Protein AF-A0AAX1WBI9-F1 (afdb_monomer)

Mean predicted aligned error: 11.87 Å

pLDDT: mean 81.8, std 14.95, range [34.62, 96.44]

Sequence (260 aa):
MKQYTLKIYFGDKSEPAFFGGDRQDDSSNTTPFQVALKKSRDCNSYAACLCTGKELPLSVRLRVEKHHLARFPLTGIKHREDCRFYSSLSPEGPQGCYTQDALKEKPDGTINIKLDYPLQVTGPSTPIDSSLRSGDASRNNKRDTVSILGLLHFIWETTSYNTWVPKMNGMRSSTKLGYHLFKQAEKIEAGKTKLSDVLLTPAYTNSSDSRRNSMTVERAKVNKQRLVVIAELAKFSENYMDGLNRLPVTCSPLISTPRC

Nearest PDB structures (foldseek):
  8ezb-assembly1_I  TM=2.644E-01  e=3.465E+00  Homo sapiens
  6erf-assembly4_G  TM=1.549E-01  e=6.012E+00  Homo sapiens

InterPro domains:
  IPR009553 Protein of unknown function DUF1173 [PF06666] (24-235)

Secondary structure (DSSP, 8-state):
----EEEEEETTTEEEEEEEGGGGG---SSSHHHHHHHHHHHTT--EEE-TTSS-EEEEEEEETTEEEEEEPTT-GGGS-TTSTT--S--TTSGGGGB-TTTEEE-TTSPEEE-BSS-SB--SS-PPPPGGGG----BTTB-BSSB-HHHHHHHHHHHTTTT---GGGTTT--HHHHHHHHHHHHTTEEETTEEGGGTEE----TTSHHHHHHHHHHHHHHHTTB--EE--PPPPP-GGGTT--TTS---PPPP--PPP-

Foldseek 3Di:
DLAWKKWADAPDPDHTDIDGLCVQVDPDCPDPVNVRLVRSVVRVHWMFICQVPDTQIWHWDDDPNTIHTAHDPQCQCVHDPSHPSHFLRHCPDLCVLADCQQWPQDPVRAIEHAAPDDQADDDDDDPDDPVVQPDRRDNVHRYNHAYLVSVVVVLCRRLVVVDDDPVCVVVDDQVVVQVSSLVNQCRYDYPPDRLNLAEQGFDDPPDPSLVSNLNSVVSCVVRRGHHDYDDDDDDDDPVCPVHDPRRDHDNPPDPPDDDD

Structure (mmCIF, N/CA/C/O backbone):
data_AF-A0AAX1WBI9-F1
#
_entry.id   AF-A0AAX1WBI9-F1
#
loop_
_atom_site.group_PDB
_atom_site.id
_atom_site.type_symbol
_atom_site.label_atom_id
_atom_site.label_alt_id
_atom_site.label_comp_id
_atom_site.label_asym_id
_atom_site.label_entity_id
_atom_site.label_seq_id
_atom_site.pdbx_PDB_ins_code
_atom_site.Cartn_x
_atom_site.Cartn_y
_atom_site.Cartn_z
_atom_site.occupancy
_atom_site.B_iso_or_equiv
_atom_site.auth_seq_id
_atom_site.auth_comp_id
_atom_site.auth_asym_id
_atom_site.auth_atom_id
_atom_site.pdbx_PDB_model_num
ATOM 1 N N . MET A 1 1 ? 20.986 -8.033 0.469 1.00 49.06 1 MET A N 1
ATOM 2 C CA . MET A 1 1 ? 21.136 -7.094 -0.666 1.00 49.06 1 MET A CA 1
ATOM 3 C C . MET A 1 1 ? 20.181 -7.517 -1.765 1.00 49.06 1 MET A C 1
ATOM 5 O O . MET A 1 1 ? 20.138 -8.700 -2.070 1.00 49.06 1 MET A O 1
ATOM 9 N N . LYS A 1 2 ? 19.380 -6.597 -2.309 1.00 57.56 2 LYS A N 1
ATOM 10 C CA . LYS A 1 2 ? 18.441 -6.909 -3.396 1.00 57.56 2 LYS A CA 1
ATOM 11 C C . LYS A 1 2 ? 19.240 -7.031 -4.699 1.00 57.56 2 LYS A C 1
ATOM 13 O O . LYS A 1 2 ? 19.637 -6.019 -5.262 1.00 57.56 2 LYS A O 1
ATOM 18 N N . GLN A 1 3 ? 19.536 -8.254 -5.132 1.00 72.69 3 GLN A N 1
ATOM 19 C CA . GLN A 1 3 ? 20.388 -8.521 -6.295 1.00 72.69 3 GLN A CA 1
ATOM 20 C C . GLN A 1 3 ? 19.540 -8.629 -7.567 1.00 72.69 3 GLN A C 1
ATOM 22 O O . GLN A 1 3 ? 19.125 -9.717 -7.962 1.00 72.69 3 GLN A O 1
ATOM 27 N N . TYR A 1 4 ? 19.247 -7.496 -8.201 1.00 88.88 4 TYR A N 1
ATOM 28 C CA . TYR A 1 4 ? 18.704 -7.475 -9.559 1.00 88.88 4 TYR A CA 1
ATOM 29 C C . TYR A 1 4 ? 19.258 -6.283 -10.339 1.00 88.88 4 TYR A C 1
ATOM 31 O O . TYR A 1 4 ? 19.595 -5.253 -9.753 1.00 88.88 4 TYR A O 1
ATOM 39 N N . THR A 1 5 ? 19.323 -6.429 -11.661 1.00 94.56 5 THR A N 1
ATOM 40 C CA . THR A 1 5 ? 19.813 -5.396 -12.579 1.00 94.56 5 THR A CA 1
ATOM 41 C C . THR A 1 5 ? 18.651 -4.584 -13.144 1.00 94.56 5 THR A C 1
ATOM 43 O O . THR A 1 5 ? 17.565 -5.107 -13.416 1.00 94.56 5 THR A O 1
ATOM 46 N N . LEU A 1 6 ? 18.887 -3.290 -13.306 1.00 95.50 6 LEU A N 1
ATOM 47 C CA . LEU A 1 6 ? 18.038 -2.326 -13.984 1.00 95.50 6 LEU A CA 1
ATOM 48 C C . LEU A 1 6 ? 18.682 -1.959 -15.315 1.00 95.50 6 LEU A C 1
ATOM 50 O O . LEU A 1 6 ? 19.878 -1.686 -15.359 1.00 95.50 6 LEU A O 1
ATOM 54 N N . LYS A 1 7 ? 17.880 -1.910 -16.370 1.00 96.38 7 LYS A N 1
ATOM 55 C CA . LYS A 1 7 ? 18.266 -1.450 -17.703 1.00 96.38 7 LYS A CA 1
ATOM 56 C C . LYS A 1 7 ? 17.477 -0.184 -18.020 1.00 96.38 7 LYS A C 1
ATOM 58 O O . LYS A 1 7 ? 16.260 -0.199 -17.896 1.00 96.38 7 LYS A O 1
ATOM 63 N N . ILE A 1 8 ? 18.129 0.915 -18.373 1.00 96.44 8 ILE A N 1
ATOM 64 C CA . ILE A 1 8 ? 17.486 2.214 -18.620 1.00 96.44 8 ILE A CA 1
ATOM 65 C C . ILE A 1 8 ? 17.686 2.586 -20.086 1.00 96.44 8 ILE A C 1
ATOM 67 O O . ILE A 1 8 ? 18.825 2.660 -20.535 1.00 96.44 8 ILE A O 1
ATOM 71 N N . TYR A 1 9 ? 16.596 2.830 -20.813 1.00 95.44 9 TYR A N 1
ATOM 72 C CA . TYR A 1 9 ? 16.625 3.199 -22.228 1.00 95.44 9 TYR A CA 1
ATOM 73 C C . TYR A 1 9 ? 16.631 4.719 -22.426 1.00 95.44 9 TYR A C 1
ATOM 75 O O . TYR A 1 9 ? 16.065 5.460 -21.612 1.00 95.44 9 TYR A O 1
ATOM 83 N N . PHE A 1 10 ? 17.230 5.176 -23.533 1.00 91.44 10 PHE A N 1
ATOM 84 C CA . PHE A 1 10 ? 17.274 6.592 -23.915 1.00 91.44 10 PHE A CA 1
ATOM 85 C C . PHE A 1 10 ? 17.020 6.778 -25.421 1.00 91.44 10 PHE A C 1
ATOM 87 O O . PHE A 1 10 ? 17.959 6.798 -26.214 1.00 91.44 10 PHE A O 1
ATOM 94 N N . GLY A 1 11 ? 15.763 6.946 -25.827 1.00 83.88 11 GLY A N 1
ATOM 95 C CA . GLY A 1 11 ? 15.380 7.139 -27.231 1.00 83.88 11 GLY A CA 1
ATOM 96 C C . GLY A 1 11 ? 15.867 6.030 -28.179 1.00 83.88 11 GLY A C 1
ATOM 97 O O . GLY A 1 11 ? 16.506 5.062 -27.773 1.00 83.88 11 GLY A O 1
ATOM 98 N N . ASP A 1 12 ? 15.588 6.180 -29.472 1.00 72.88 12 ASP A N 1
ATOM 99 C CA . ASP A 1 12 ? 15.738 5.080 -30.442 1.00 72.88 12 ASP A CA 1
ATOM 100 C C . ASP A 1 12 ? 17.189 4.760 -30.855 1.00 72.88 12 ASP A C 1
ATOM 102 O O . ASP A 1 12 ? 17.430 3.764 -31.532 1.00 72.88 12 ASP A O 1
ATOM 106 N N . LYS A 1 13 ? 18.173 5.593 -30.481 1.00 71.75 13 LYS A N 1
ATOM 107 C CA . LYS A 1 13 ? 19.569 5.484 -30.964 1.00 71.75 13 LYS A CA 1
ATOM 108 C C . LYS A 1 13 ? 20.640 5.413 -29.873 1.00 71.75 13 LYS A C 1
ATOM 110 O O . LYS A 1 13 ? 21.817 5.330 -30.210 1.00 71.75 13 LYS A O 1
ATOM 115 N N . SER A 1 14 ? 20.277 5.470 -28.591 1.00 84.94 14 SER A N 1
ATOM 116 C CA . SER A 1 14 ? 21.274 5.393 -27.514 1.00 84.94 14 SER A CA 1
ATOM 117 C C . SER A 1 14 ? 21.340 3.994 -26.926 1.00 84.94 14 SER A C 1
ATOM 119 O O . SER A 1 14 ? 20.309 3.368 -26.676 1.00 84.94 14 SER A O 1
ATOM 121 N N . GLU A 1 15 ? 22.549 3.546 -26.600 1.00 89.75 15 GLU A N 1
ATOM 122 C CA . GLU A 1 15 ? 22.718 2.328 -25.817 1.00 89.75 15 GLU A CA 1
ATOM 123 C C . GLU A 1 15 ? 22.094 2.477 -24.419 1.00 89.75 15 GLU A C 1
ATOM 125 O O . GLU A 1 15 ? 22.210 3.537 -23.788 1.00 89.75 15 GLU A O 1
ATOM 130 N N . PRO A 1 16 ? 21.418 1.432 -23.915 1.00 93.56 16 PRO A N 1
ATOM 131 C CA . PRO A 1 16 ? 20.823 1.459 -22.594 1.00 93.56 16 PRO A CA 1
ATOM 132 C C . PRO A 1 16 ? 21.896 1.382 -21.504 1.00 93.56 16 PRO A C 1
ATOM 134 O O . PRO A 1 16 ? 22.885 0.663 -21.626 1.00 93.56 16 PRO A O 1
ATOM 137 N N . ALA A 1 17 ? 21.668 2.074 -20.391 1.00 95.31 17 ALA A N 1
ATOM 138 C CA . ALA A 1 17 ? 22.549 2.009 -19.229 1.00 95.31 17 ALA A CA 1
ATOM 139 C C . ALA A 1 17 ? 22.097 0.926 -18.243 1.00 95.31 17 ALA A C 1
ATOM 141 O O . ALA A 1 17 ? 20.899 0.688 -18.072 1.00 95.31 17 ALA A O 1
ATOM 142 N N . PHE A 1 18 ? 23.053 0.316 -17.541 1.00 95.50 18 PHE A N 1
ATOM 143 C CA . PHE A 1 18 ? 22.795 -0.742 -16.567 1.00 95.50 18 PHE A CA 1
ATOM 144 C C . PHE A 1 18 ? 23.162 -0.301 -15.152 1.00 95.50 18 PHE A C 1
ATOM 146 O O . PHE A 1 18 ? 24.218 0.284 -14.923 1.00 95.50 18 PHE A O 1
ATOM 153 N N . PHE A 1 19 ? 22.295 -0.611 -14.191 1.00 94.88 19 PHE A N 1
ATOM 154 C CA . PHE A 1 19 ? 22.479 -0.261 -12.784 1.00 94.88 19 PHE A CA 1
ATOM 155 C C . PHE A 1 19 ? 22.055 -1.406 -11.864 1.00 94.88 19 PHE A C 1
ATOM 157 O O . PHE A 1 19 ? 21.181 -2.202 -12.204 1.00 94.88 19 PHE A O 1
ATOM 164 N N . GLY A 1 20 ? 22.637 -1.466 -10.667 1.00 92.00 20 GLY A N 1
ATOM 165 C CA . GLY A 1 20 ? 22.147 -2.331 -9.595 1.00 92.00 20 GLY A CA 1
ATOM 166 C C . GLY A 1 20 ? 20.846 -1.799 -8.983 1.00 92.00 20 GLY A C 1
ATOM 167 O O . GLY A 1 20 ? 20.604 -0.591 -8.935 1.00 92.00 20 GLY A O 1
ATOM 168 N N . GLY A 1 21 ? 19.981 -2.701 -8.515 1.00 87.12 21 GLY A N 1
ATOM 169 C CA . GLY A 1 21 ? 18.703 -2.351 -7.886 1.00 87.12 21 GLY A CA 1
ATOM 170 C C . GLY A 1 21 ? 18.824 -1.572 -6.568 1.00 87.12 21 GLY A C 1
ATOM 171 O O . GLY A 1 21 ? 17.854 -0.935 -6.151 1.00 87.12 21 GLY A O 1
ATOM 172 N N . ASP A 1 22 ? 19.997 -1.607 -5.937 1.00 87.00 22 ASP A N 1
ATOM 173 C CA . ASP A 1 22 ? 20.390 -0.862 -4.735 1.00 87.00 22 ASP A CA 1
ATOM 174 C C . ASP A 1 22 ? 20.448 0.656 -4.962 1.00 87.00 22 ASP A C 1
ATOM 176 O O . ASP A 1 22 ? 20.102 1.418 -4.063 1.00 87.00 22 ASP A O 1
ATOM 180 N N . ARG A 1 23 ? 20.745 1.107 -6.188 1.00 88.88 23 ARG A N 1
ATOM 181 C CA . ARG A 1 23 ? 20.836 2.540 -6.544 1.00 88.88 23 ARG A CA 1
ATOM 182 C C . ARG A 1 23 ? 19.536 3.322 -6.366 1.00 88.88 23 ARG A C 1
ATOM 184 O O . ARG A 1 23 ? 19.539 4.548 -6.325 1.00 88.88 23 ARG A O 1
ATOM 191 N N . GLN A 1 24 ? 18.407 2.629 -6.230 1.00 85.00 24 GLN A N 1
ATOM 192 C CA . GLN A 1 24 ? 17.124 3.256 -5.903 1.00 85.00 24 GLN A CA 1
ATOM 193 C C . GLN A 1 24 ? 17.041 3.776 -4.459 1.00 85.00 24 GLN A C 1
ATOM 195 O O . GLN A 1 24 ? 16.129 4.548 -4.162 1.00 85.00 24 GLN A O 1
ATOM 200 N N . ASP A 1 25 ? 17.948 3.352 -3.575 1.00 82.88 25 ASP A N 1
ATOM 201 C CA . ASP A 1 25 ? 18.014 3.803 -2.181 1.00 82.88 25 ASP A CA 1
ATOM 202 C C . ASP A 1 25 ? 18.994 4.980 -1.979 1.00 82.88 25 ASP A C 1
ATOM 204 O O . ASP A 1 25 ? 18.990 5.590 -0.910 1.00 82.88 25 ASP A O 1
ATOM 208 N N . ASP A 1 26 ? 19.769 5.361 -3.006 1.00 83.06 26 ASP A N 1
ATOM 209 C CA . ASP A 1 26 ? 20.689 6.508 -2.974 1.00 83.06 26 ASP A CA 1
ATOM 210 C C . ASP A 1 26 ? 19.925 7.784 -2.625 1.00 83.06 26 ASP A C 1
ATOM 212 O O . ASP A 1 26 ? 18.973 8.116 -3.319 1.00 83.06 26 ASP A O 1
ATOM 216 N N . SER A 1 27 ? 20.316 8.535 -1.593 1.00 78.06 27 SER A N 1
ATOM 217 C CA . SER A 1 27 ? 19.600 9.751 -1.173 1.00 78.06 27 SER A CA 1
ATOM 218 C C . SER A 1 27 ? 19.815 10.944 -2.113 1.00 78.06 27 SER A C 1
ATOM 220 O O . SER A 1 27 ? 18.899 11.750 -2.264 1.00 78.06 27 SER A O 1
ATOM 222 N N . SER A 1 28 ? 20.974 11.023 -2.774 1.00 83.44 28 SER A N 1
ATOM 223 C CA . SER A 1 28 ? 21.372 12.143 -3.637 1.00 83.44 28 SER A CA 1
ATOM 224 C C . SER A 1 28 ? 20.666 12.150 -5.000 1.00 83.44 28 SER A C 1
ATOM 226 O O . SER A 1 28 ? 20.470 11.107 -5.624 1.00 83.44 28 SER A O 1
ATOM 228 N N . ASN A 1 29 ? 20.356 13.352 -5.495 1.00 79.88 29 ASN A N 1
ATOM 229 C CA . ASN A 1 29 ? 19.746 13.581 -6.809 1.00 79.88 29 ASN A CA 1
ATOM 230 C C . ASN A 1 29 ? 20.775 13.763 -7.940 1.00 79.88 29 ASN A C 1
ATOM 232 O O . ASN A 1 29 ? 20.395 13.855 -9.103 1.00 79.88 29 ASN A O 1
ATOM 236 N N . THR A 1 30 ? 22.072 13.804 -7.621 1.00 85.44 30 THR A N 1
ATOM 237 C CA . THR A 1 30 ? 23.159 14.040 -8.591 1.00 85.44 30 THR A CA 1
ATOM 238 C C . THR A 1 30 ? 23.894 12.765 -9.004 1.00 85.44 30 THR A C 1
ATOM 240 O O . THR A 1 30 ? 24.903 12.828 -9.703 1.00 85.44 30 THR A O 1
ATOM 243 N N . THR A 1 31 ? 23.417 11.591 -8.582 1.00 92.00 31 THR A N 1
ATOM 244 C CA . THR A 1 31 ? 24.077 10.322 -8.908 1.00 92.00 31 THR A CA 1
ATOM 245 C C . THR A 1 31 ? 23.955 9.990 -10.400 1.00 92.00 31 THR A C 1
ATOM 247 O O . THR A 1 31 ? 22.971 10.378 -11.039 1.00 92.00 31 THR A O 1
ATOM 250 N N . PRO A 1 32 ? 24.887 9.198 -10.970 1.00 93.25 32 PRO A N 1
ATOM 251 C CA . PRO A 1 32 ? 24.778 8.730 -12.355 1.00 93.25 32 PRO A CA 1
ATOM 252 C C . PRO A 1 32 ? 23.442 8.033 -12.651 1.00 93.25 32 PRO A C 1
ATOM 254 O O . PRO A 1 32 ? 22.894 8.166 -13.743 1.00 93.25 32 PRO A O 1
ATOM 257 N N . PHE A 1 33 ? 22.879 7.342 -11.653 1.00 94.06 33 PHE A N 1
ATOM 258 C CA . PHE A 1 33 ? 21.560 6.721 -11.743 1.00 94.06 33 PHE A CA 1
ATOM 259 C C . PHE A 1 33 ? 20.438 7.756 -11.903 1.00 94.06 33 PHE A C 1
ATOM 261 O O . PHE A 1 33 ? 19.589 7.611 -12.780 1.00 94.06 33 PHE A O 1
ATOM 268 N N . GLN A 1 34 ? 20.442 8.830 -11.109 1.00 94.50 34 GLN A N 1
ATOM 269 C CA . GLN A 1 34 ? 19.446 9.902 -11.220 1.00 94.50 34 GLN A CA 1
ATOM 270 C C . GLN A 1 34 ? 19.569 10.681 -12.531 1.00 94.50 34 GLN A C 1
ATOM 272 O O . GLN A 1 34 ?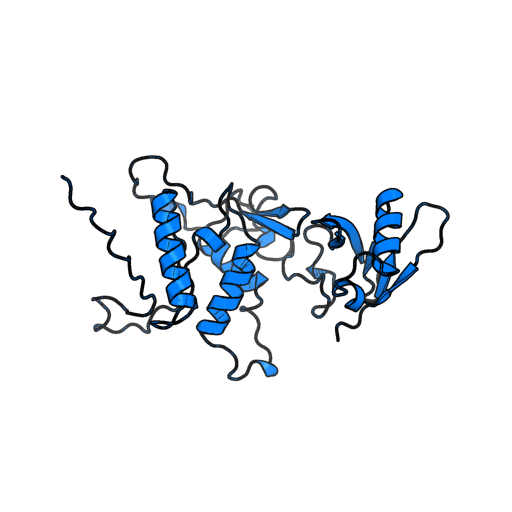 18.551 10.987 -13.151 1.00 94.50 34 GLN A O 1
ATOM 277 N N . VAL A 1 35 ? 20.796 10.930 -13.001 1.00 93.81 35 VAL A N 1
ATOM 278 C CA . VAL A 1 35 ? 21.046 11.545 -14.315 1.00 93.81 35 VAL A CA 1
ATOM 279 C C . VAL A 1 35 ? 20.493 10.666 -15.440 1.00 93.81 35 VAL A C 1
ATOM 281 O O . VAL A 1 35 ? 19.814 11.170 -16.335 1.00 93.81 35 VAL A O 1
ATOM 284 N N . ALA A 1 36 ? 20.712 9.349 -15.373 1.00 94.94 36 ALA A N 1
ATOM 285 C CA . ALA A 1 36 ? 20.154 8.408 -16.338 1.00 94.94 36 ALA A CA 1
ATOM 286 C C . ALA A 1 36 ? 18.617 8.399 -16.308 1.00 94.94 36 ALA A C 1
ATOM 288 O O . ALA A 1 36 ? 17.977 8.500 -17.353 1.00 94.94 36 ALA A O 1
ATOM 289 N N . LEU A 1 37 ? 17.995 8.342 -15.128 1.00 95.19 37 LEU A N 1
ATOM 290 C CA . LEU A 1 37 ? 16.535 8.399 -15.031 1.00 95.19 37 LEU A CA 1
ATOM 291 C C . LEU A 1 37 ? 15.970 9.710 -15.589 1.00 95.19 37 LEU A C 1
ATOM 293 O O . LEU A 1 37 ? 15.001 9.675 -16.346 1.00 95.19 37 LEU A O 1
ATOM 297 N N . LYS A 1 38 ? 16.594 10.849 -15.275 1.00 94.38 38 LYS A N 1
ATOM 298 C CA . LYS A 1 38 ? 16.206 12.144 -15.838 1.00 94.38 38 LYS A CA 1
ATOM 299 C C . LYS A 1 38 ? 16.267 12.119 -17.367 1.00 94.38 38 LYS A C 1
ATOM 301 O O . LYS A 1 38 ? 15.260 12.380 -18.011 1.00 94.38 38 LYS A O 1
ATOM 306 N N . LYS A 1 39 ? 17.397 11.693 -17.944 1.00 94.25 39 LYS A N 1
ATOM 307 C CA . LYS A 1 39 ? 17.562 11.578 -19.403 1.00 94.25 39 LYS A CA 1
ATOM 308 C C . LYS A 1 39 ? 16.511 10.659 -20.032 1.00 94.25 39 LYS A C 1
ATOM 310 O O . LYS A 1 39 ? 15.931 10.996 -21.056 1.00 94.25 39 LYS A O 1
ATOM 315 N N . SER A 1 40 ? 16.251 9.504 -19.418 1.00 95.06 40 SER A N 1
ATOM 316 C CA . SER A 1 40 ? 15.239 8.558 -19.898 1.00 95.06 40 SER A CA 1
ATOM 317 C C . SER A 1 40 ? 13.849 9.195 -19.918 1.00 95.06 40 SER A C 1
ATOM 319 O O . SER A 1 40 ? 13.133 9.079 -20.910 1.00 95.06 40 SER A O 1
ATOM 321 N N . ARG A 1 41 ? 13.493 9.937 -18.862 1.00 92.94 41 ARG A N 1
ATOM 322 C CA . ARG A 1 41 ? 12.231 10.678 -18.780 1.00 92.94 41 ARG A CA 1
ATOM 323 C C . ARG A 1 41 ? 12.140 11.788 -19.830 1.00 92.94 41 ARG A C 1
ATOM 325 O O . ARG A 1 41 ? 11.104 11.892 -20.477 1.00 92.94 41 ARG A O 1
ATOM 332 N N . ASP A 1 42 ? 13.201 12.574 -20.010 1.00 92.75 42 ASP A N 1
ATOM 333 C CA . ASP A 1 42 ? 13.253 13.677 -20.982 1.00 92.75 42 ASP A CA 1
ATOM 334 C C . ASP A 1 42 ? 13.099 13.162 -22.427 1.00 92.75 42 ASP A C 1
ATOM 336 O O . ASP A 1 42 ? 12.467 13.806 -23.260 1.00 92.75 42 ASP A O 1
ATOM 340 N N . CYS A 1 43 ? 13.598 11.954 -22.712 1.00 92.19 43 CYS A N 1
ATOM 341 C CA . CYS A 1 43 ? 13.416 11.258 -23.989 1.00 92.19 43 CYS A CA 1
ATOM 342 C C . CYS A 1 43 ? 12.120 10.424 -24.070 1.00 92.19 43 CYS A C 1
ATOM 344 O O . CYS A 1 43 ? 12.010 9.571 -24.951 1.00 92.19 43 CYS A O 1
ATOM 346 N N . ASN A 1 44 ? 11.178 10.595 -23.134 1.00 90.19 44 ASN A N 1
ATOM 347 C CA . ASN A 1 44 ? 9.932 9.823 -23.025 1.00 90.19 44 ASN A CA 1
ATOM 348 C C . ASN A 1 44 ? 10.130 8.293 -23.135 1.00 90.19 44 ASN A C 1
ATOM 350 O O . ASN A 1 44 ? 9.331 7.574 -23.734 1.00 90.19 44 ASN A O 1
ATOM 354 N N . SER A 1 45 ? 11.243 7.804 -22.590 1.00 93.19 45 SER A N 1
ATOM 355 C CA . SER A 1 45 ? 11.658 6.402 -22.616 1.00 93.19 45 SER A CA 1
ATOM 356 C C . SER A 1 45 ? 11.279 5.682 -21.317 1.00 93.19 45 SER A C 1
ATOM 358 O O . SER A 1 45 ? 10.576 6.213 -20.453 1.00 93.19 45 SER A O 1
ATOM 360 N N . TYR A 1 46 ? 11.714 4.431 -21.181 1.00 93.44 46 TYR A N 1
ATOM 361 C CA . TYR A 1 46 ? 11.377 3.565 -20.055 1.00 93.44 46 TYR A CA 1
ATOM 362 C C . TYR A 1 46 ? 12.616 2.851 -19.504 1.00 93.44 46 TYR A C 1
ATOM 364 O O . TYR A 1 46 ? 13.709 2.903 -20.070 1.00 93.44 46 TYR A O 1
ATOM 372 N N . ALA A 1 47 ? 12.444 2.168 -18.379 1.00 95.56 47 ALA A N 1
ATOM 373 C CA . ALA A 1 47 ? 13.445 1.258 -17.838 1.00 95.56 47 ALA A CA 1
ATOM 374 C C . ALA A 1 47 ? 12.885 -0.166 -17.782 1.00 95.56 47 ALA A C 1
ATOM 376 O O . ALA A 1 47 ? 11.681 -0.365 -17.868 1.00 95.56 47 ALA A O 1
ATOM 377 N N . ALA A 1 48 ? 13.733 -1.165 -17.599 1.00 96.19 48 ALA A N 1
ATOM 378 C CA . ALA A 1 48 ? 13.342 -2.548 -17.398 1.00 96.19 48 ALA A CA 1
ATOM 379 C C . ALA A 1 48 ? 14.060 -3.142 -16.183 1.00 96.19 48 ALA A C 1
ATOM 381 O O . ALA A 1 48 ? 15.235 -2.875 -15.928 1.00 96.19 48 ALA A O 1
ATOM 382 N N . CYS A 1 49 ? 13.347 -3.966 -15.423 1.00 96.25 49 CYS A N 1
ATOM 383 C CA . CYS A 1 49 ? 13.920 -4.818 -14.393 1.00 96.25 49 CYS A CA 1
ATOM 384 C C . CYS A 1 49 ? 14.272 -6.179 -14.989 1.00 96.25 49 CYS A C 1
ATOM 386 O O . CYS A 1 49 ? 13.447 -6.765 -15.682 1.00 96.25 49 CYS A O 1
ATOM 388 N N . LEU A 1 50 ? 15.444 -6.709 -14.643 1.00 95.25 50 LEU A N 1
ATOM 389 C CA . LEU A 1 50 ? 15.935 -8.011 -15.108 1.00 95.25 50 LEU A CA 1
ATOM 390 C C . LEU A 1 50 ? 15.934 -9.081 -14.002 1.00 95.25 50 LEU A C 1
ATOM 392 O O . LEU A 1 50 ? 16.686 -10.048 -14.066 1.00 95.25 50 LEU A O 1
ATOM 396 N N . CYS A 1 51 ? 15.114 -8.927 -12.956 1.00 93.62 51 CYS A N 1
ATOM 397 C CA . CYS A 1 51 ? 15.127 -9.825 -11.786 1.00 93.62 51 CYS A CA 1
ATOM 398 C C . CYS A 1 51 ? 14.808 -11.302 -12.090 1.00 93.62 51 CYS A C 1
ATOM 400 O O . CYS A 1 51 ? 15.191 -12.175 -11.315 1.00 93.62 51 CYS A O 1
ATOM 402 N N . THR A 1 52 ? 14.131 -11.582 -13.205 1.00 92.00 52 THR A N 1
ATOM 403 C CA . THR A 1 52 ? 13.790 -12.934 -13.679 1.00 92.00 52 THR A CA 1
ATOM 404 C C . THR A 1 52 ? 14.601 -13.354 -14.910 1.00 92.00 52 THR A C 1
ATOM 406 O O . THR A 1 52 ? 14.306 -14.378 -15.517 1.00 92.00 52 THR A O 1
ATOM 409 N N . GLY A 1 53 ? 15.581 -12.545 -15.331 1.00 89.25 53 GLY A N 1
ATOM 410 C CA . GLY A 1 53 ? 16.305 -12.714 -16.597 1.00 89.25 53 GLY A CA 1
ATOM 411 C C . GLY A 1 53 ? 15.548 -12.213 -17.837 1.00 89.25 53 GLY A C 1
ATOM 412 O O . GLY A 1 53 ? 16.144 -12.105 -18.902 1.00 89.25 53 GLY A O 1
ATOM 413 N N . LYS A 1 54 ? 14.262 -11.860 -17.708 1.00 92.44 54 LYS A N 1
ATOM 414 C CA . LYS A 1 54 ? 13.457 -11.217 -18.761 1.00 92.44 54 LYS A CA 1
ATOM 415 C C . LYS A 1 54 ? 13.295 -9.726 -18.479 1.00 92.44 54 LYS A C 1
ATOM 417 O O . LYS A 1 54 ? 13.285 -9.317 -17.320 1.00 92.44 54 LYS A O 1
ATOM 422 N N . GLU A 1 55 ? 13.117 -8.928 -19.530 1.00 94.94 55 GLU A N 1
ATOM 423 C CA . GLU A 1 55 ? 12.843 -7.497 -19.391 1.00 94.94 55 GLU A CA 1
ATOM 424 C C . GLU A 1 55 ? 11.412 -7.259 -18.906 1.00 94.94 55 GLU A C 1
ATOM 426 O O . GLU A 1 55 ? 10.441 -7.502 -19.623 1.00 94.94 55 GLU A O 1
ATOM 431 N N . LEU A 1 56 ? 11.278 -6.776 -17.672 1.00 94.25 56 LEU A N 1
ATOM 432 C CA . LEU A 1 56 ? 10.002 -6.347 -17.109 1.00 94.25 56 LEU A CA 1
ATOM 433 C C . LEU A 1 56 ? 9.949 -4.818 -17.114 1.00 94.25 56 LEU A C 1
ATOM 435 O O . LEU A 1 56 ? 10.721 -4.199 -16.376 1.00 94.25 56 LEU A O 1
ATOM 439 N N . PRO A 1 57 ? 9.084 -4.194 -17.929 1.00 94.19 57 PRO A N 1
ATOM 440 C CA . PRO A 1 57 ? 9.114 -2.756 -18.137 1.00 94.19 57 PRO A CA 1
ATOM 441 C C . PRO A 1 57 ? 8.716 -1.993 -16.867 1.00 94.19 57 PRO A C 1
ATOM 443 O O . PRO A 1 57 ? 7.900 -2.435 -16.056 1.00 94.19 57 PRO A O 1
ATOM 446 N N . LEU A 1 58 ? 9.312 -0.819 -16.706 1.00 94.31 58 LEU A N 1
ATOM 447 C CA . LEU A 1 58 ? 9.170 0.115 -15.601 1.00 94.31 58 LEU A CA 1
ATOM 448 C C . LEU A 1 58 ? 9.042 1.532 -16.165 1.00 94.31 58 LEU A C 1
ATOM 450 O O . LEU A 1 58 ? 9.734 1.929 -17.100 1.00 94.31 58 LEU A O 1
ATOM 454 N N . SER A 1 59 ? 8.188 2.321 -15.534 1.00 93.00 59 SER A N 1
ATOM 455 C CA . SER A 1 59 ? 8.000 3.742 -15.817 1.00 93.00 59 SER A CA 1
ATOM 456 C C . SER A 1 59 ? 8.955 4.607 -14.990 1.00 93.00 59 SER A C 1
ATOM 458 O O . SER A 1 59 ? 9.177 4.330 -13.807 1.00 93.00 59 SER A O 1
ATOM 460 N N . VAL A 1 60 ? 9.483 5.677 -15.594 1.00 93.25 60 VAL A N 1
ATOM 461 C CA . VAL A 1 60 ? 10.321 6.675 -14.911 1.00 93.25 60 VAL A CA 1
ATOM 462 C C . VAL A 1 60 ? 9.476 7.872 -14.474 1.00 93.25 60 VAL A C 1
ATOM 464 O O . VAL A 1 60 ? 8.785 8.504 -15.275 1.00 93.25 60 VAL A O 1
ATOM 467 N N . ARG A 1 61 ? 9.516 8.203 -13.183 1.00 88.69 61 ARG A N 1
ATOM 468 C CA . ARG A 1 61 ? 8.606 9.164 -12.540 1.00 88.69 61 ARG A CA 1
ATOM 469 C C . ARG A 1 61 ? 9.372 10.200 -11.750 1.00 88.69 61 ARG A C 1
ATOM 471 O O . ARG A 1 61 ? 10.335 9.845 -11.093 1.00 88.69 61 ARG A O 1
ATOM 478 N N . LEU A 1 62 ? 8.903 11.441 -11.756 1.00 87.88 62 LEU A N 1
ATOM 479 C CA . LEU A 1 62 ? 9.425 12.500 -10.894 1.00 87.88 62 LEU A CA 1
ATOM 480 C C . LEU A 1 62 ? 8.535 12.628 -9.650 1.00 87.88 62 LEU A C 1
ATOM 482 O O . LEU A 1 62 ? 7.315 12.737 -9.778 1.00 87.88 62 LEU A O 1
ATOM 486 N N . ARG A 1 63 ? 9.130 12.605 -8.455 1.00 80.69 63 ARG A N 1
ATOM 487 C CA . ARG A 1 63 ? 8.458 12.839 -7.170 1.00 80.69 63 ARG A CA 1
ATOM 488 C C . ARG A 1 63 ? 9.389 13.639 -6.264 1.00 80.69 63 ARG A C 1
ATOM 490 O O . ARG A 1 63 ? 10.496 13.187 -6.012 1.00 80.69 63 ARG A O 1
ATOM 497 N N . VAL A 1 64 ? 8.921 14.779 -5.746 1.00 79.94 64 VAL A N 1
ATOM 498 C CA . VAL A 1 64 ? 9.676 15.637 -4.804 1.00 79.94 64 VAL A CA 1
ATOM 499 C C . VAL A 1 64 ? 11.123 15.840 -5.290 1.00 79.94 64 VAL A C 1
ATOM 501 O O . VAL A 1 64 ? 12.078 15.433 -4.636 1.00 79.94 64 VAL A O 1
ATOM 504 N N . GLU A 1 65 ? 11.268 16.376 -6.507 1.00 82.44 65 GLU A N 1
ATOM 505 C CA . GLU A 1 65 ? 12.561 16.664 -7.161 1.00 82.44 65 GLU A CA 1
ATOM 506 C C . GLU A 1 65 ? 13.479 15.462 -7.443 1.00 82.44 65 GLU A C 1
ATOM 508 O O . GLU A 1 65 ? 14.636 15.633 -7.830 1.00 82.44 65 GLU A O 1
ATOM 513 N N . LYS A 1 66 ? 12.979 14.230 -7.298 1.00 87.12 66 LYS A N 1
ATOM 514 C CA . LYS A 1 66 ? 13.757 13.010 -7.514 1.00 87.12 66 LYS A CA 1
ATOM 515 C C . LYS A 1 66 ? 13.081 12.043 -8.472 1.00 87.12 66 LYS A C 1
ATOM 517 O O . LYS A 1 66 ? 11.861 11.873 -8.460 1.00 87.12 66 LYS A O 1
ATOM 522 N N . HIS A 1 67 ? 13.881 11.379 -9.301 1.00 90.50 67 HIS A N 1
ATOM 523 C CA . HIS A 1 67 ? 13.373 10.373 -10.217 1.00 90.50 67 HIS A CA 1
ATOM 524 C C . HIS A 1 67 ? 13.296 9.000 -9.546 1.00 90.50 67 HIS A C 1
ATOM 526 O O . HIS A 1 67 ? 14.218 8.553 -8.862 1.00 90.50 67 HIS A O 1
ATOM 532 N N . HIS A 1 68 ? 12.190 8.304 -9.774 1.00 89.19 68 HIS A N 1
ATOM 533 C CA . HIS A 1 68 ? 11.902 6.983 -9.244 1.00 89.19 68 HIS A CA 1
ATOM 534 C C . HIS A 1 68 ? 11.414 6.063 -10.354 1.00 89.19 68 HIS A C 1
ATOM 536 O O . HIS A 1 68 ? 10.728 6.486 -11.286 1.00 89.19 68 HIS A O 1
ATOM 542 N N . LEU A 1 69 ? 11.733 4.782 -10.214 1.00 92.31 69 LEU A N 1
ATOM 543 C CA . LEU A 1 69 ? 11.157 3.736 -11.039 1.00 92.31 69 LEU A CA 1
ATOM 544 C C . LEU A 1 69 ? 9.888 3.209 -10.384 1.00 92.31 69 LEU A C 1
ATOM 546 O O . LEU A 1 69 ? 9.861 2.955 -9.179 1.00 92.31 69 LEU A O 1
ATOM 550 N N . ALA A 1 70 ? 8.855 2.988 -11.186 1.00 89.50 70 ALA A N 1
ATOM 551 C CA . ALA A 1 70 ? 7.698 2.219 -10.758 1.00 89.50 70 ALA A CA 1
ATOM 552 C C . ALA A 1 70 ? 7.297 1.216 -11.829 1.00 89.50 70 ALA A C 1
ATOM 554 O O . ALA A 1 70 ? 7.330 1.512 -13.026 1.00 89.50 70 ALA A O 1
ATOM 555 N N . ARG A 1 71 ? 6.869 0.040 -11.380 1.00 89.75 71 ARG A N 1
ATOM 556 C CA . ARG A 1 71 ? 6.274 -0.977 -12.243 1.00 89.75 71 ARG A CA 1
ATOM 557 C C . ARG A 1 71 ? 4.988 -0.480 -12.892 1.00 89.75 71 ARG A C 1
ATOM 559 O O . ARG A 1 71 ? 4.347 0.449 -12.399 1.00 89.75 71 ARG A O 1
ATOM 566 N N . PHE A 1 72 ? 4.603 -1.129 -13.981 1.00 82.56 72 PHE A N 1
ATOM 567 C CA . PHE A 1 72 ? 3.270 -0.941 -14.532 1.00 82.56 72 PHE A CA 1
ATOM 568 C C . PHE A 1 72 ? 2.207 -1.554 -13.596 1.00 82.56 72 PHE A C 1
ATOM 570 O O . PHE A 1 72 ? 2.517 -2.434 -12.776 1.00 82.56 72 PHE A O 1
ATOM 577 N N . PRO A 1 73 ? 0.954 -1.070 -13.660 1.00 72.44 73 PRO A N 1
ATOM 578 C CA . PRO A 1 73 ? -0.127 -1.608 -12.843 1.00 72.44 73 PRO A CA 1
ATOM 579 C C . PRO A 1 73 ? -0.270 -3.119 -13.035 1.00 72.44 73 PRO A C 1
ATOM 581 O O . PRO A 1 73 ? -0.193 -3.612 -14.159 1.00 72.44 73 PRO A O 1
ATOM 584 N N . LEU A 1 74 ? -0.477 -3.848 -11.935 1.00 69.38 74 LEU A N 1
ATOM 585 C CA . LEU A 1 74 ? -0.733 -5.297 -11.932 1.00 69.38 74 LEU A CA 1
ATOM 586 C C . LEU A 1 74 ? 0.364 -6.175 -12.578 1.00 69.38 74 LEU A C 1
ATOM 588 O O . LEU A 1 74 ? 0.139 -7.355 -12.835 1.00 69.38 74 LEU A O 1
ATOM 592 N N . THR A 1 75 ? 1.572 -5.647 -12.818 1.00 81.00 75 THR A N 1
ATOM 593 C CA . THR A 1 75 ? 2.715 -6.451 -13.299 1.00 81.00 75 THR A CA 1
ATOM 594 C C . THR A 1 75 ? 3.625 -6.942 -12.178 1.00 81.00 75 THR A C 1
ATOM 596 O O . THR A 1 75 ? 4.620 -7.605 -12.459 1.00 81.00 75 THR A O 1
ATOM 599 N N . GLY A 1 76 ? 3.310 -6.631 -10.916 1.00 83.81 76 GLY A N 1
ATOM 600 C CA . GLY A 1 76 ? 4.168 -6.950 -9.774 1.00 83.81 76 GLY A CA 1
ATOM 601 C C . GLY A 1 76 ? 4.440 -8.445 -9.616 1.00 83.81 76 GLY A C 1
ATOM 602 O O . GLY A 1 76 ? 5.584 -8.822 -9.382 1.00 83.81 76 GLY A O 1
ATOM 603 N N . ILE A 1 77 ? 3.438 -9.292 -9.862 1.00 85.00 77 ILE A N 1
ATOM 604 C CA . ILE A 1 77 ? 3.561 -10.755 -9.755 1.00 85.00 77 ILE A CA 1
ATOM 605 C C . ILE A 1 77 ? 4.563 -11.355 -10.758 1.00 85.00 77 ILE A C 1
ATOM 607 O O . ILE A 1 77 ? 5.040 -12.469 -10.578 1.00 85.00 77 ILE A O 1
ATOM 611 N N . LYS A 1 78 ? 4.907 -10.620 -11.827 1.00 88.56 78 LYS A N 1
ATOM 612 C CA . LYS A 1 78 ? 5.877 -11.069 -12.838 1.00 88.56 78 LYS A CA 1
ATOM 613 C C . LYS A 1 78 ? 7.327 -10.930 -12.370 1.00 88.56 78 LYS A C 1
ATOM 615 O O . LYS A 1 78 ? 8.219 -11.483 -13.010 1.00 88.56 78 LYS A O 1
ATOM 620 N N . HIS A 1 79 ? 7.575 -10.164 -11.308 1.00 91.12 79 HIS A N 1
ATOM 621 C CA . HIS A 1 79 ? 8.904 -10.015 -10.726 1.00 91.12 79 HIS A CA 1
ATOM 622 C C . HIS A 1 79 ? 9.207 -11.162 -9.754 1.00 91.12 79 HIS A C 1
ATOM 624 O O . HIS A 1 79 ? 8.305 -11.786 -9.207 1.00 91.12 79 HIS A O 1
ATOM 630 N N . ARG A 1 80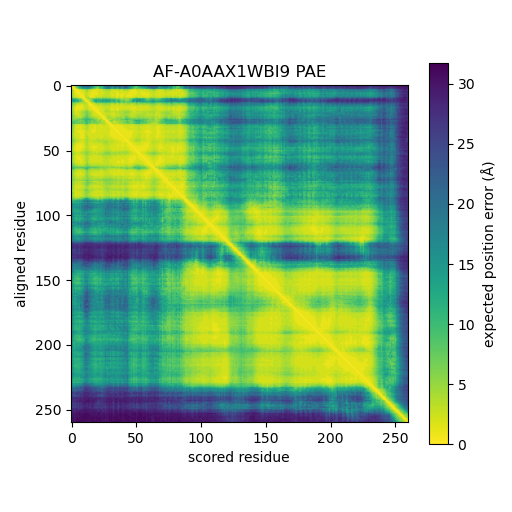 ? 10.493 -11.421 -9.509 1.00 89.56 80 ARG A N 1
ATOM 631 C CA . ARG A 1 80 ? 10.939 -12.362 -8.469 1.00 89.56 80 ARG A CA 1
ATOM 632 C C . ARG A 1 80 ? 10.535 -11.837 -7.085 1.00 89.56 80 ARG A C 1
ATOM 634 O O . ARG A 1 80 ? 10.611 -10.633 -6.874 1.00 89.56 80 ARG A O 1
ATOM 641 N N . GLU A 1 81 ? 10.144 -12.700 -6.149 1.00 84.12 81 GLU A N 1
ATOM 642 C CA . GLU A 1 81 ? 9.569 -12.298 -4.845 1.00 84.12 81 GLU A CA 1
ATOM 643 C C . GLU A 1 81 ? 10.463 -11.369 -3.998 1.00 84.12 81 GLU A C 1
ATOM 645 O O . GLU A 1 81 ? 9.977 -10.531 -3.241 1.00 84.12 81 GLU A O 1
ATOM 650 N N . ASP A 1 82 ? 11.783 -11.477 -4.144 1.00 84.56 82 ASP A N 1
ATOM 651 C CA . ASP A 1 82 ? 12.784 -10.633 -3.478 1.00 84.56 82 ASP A CA 1
ATOM 652 C C . ASP A 1 82 ? 13.026 -9.279 -4.187 1.00 84.56 82 ASP A C 1
ATOM 654 O O . ASP A 1 82 ? 13.796 -8.433 -3.712 1.00 84.56 82 ASP A O 1
ATOM 658 N N . CYS A 1 83 ? 12.395 -9.056 -5.343 1.00 89.38 83 CYS A N 1
ATOM 659 C CA . CYS A 1 83 ? 12.523 -7.843 -6.132 1.00 89.38 83 CYS A CA 1
ATOM 660 C C . CYS A 1 83 ? 11.707 -6.700 -5.519 1.00 89.38 83 CYS A C 1
ATOM 662 O O . CYS A 1 83 ? 10.583 -6.875 -5.061 1.00 89.38 83 CYS A O 1
ATOM 664 N N . ARG A 1 84 ? 12.221 -5.465 -5.597 1.00 86.00 84 ARG A N 1
ATOM 665 C CA . ARG A 1 84 ? 11.504 -4.264 -5.114 1.00 86.00 84 ARG A CA 1
ATOM 666 C C . ARG A 1 84 ? 10.172 -4.035 -5.832 1.00 86.00 84 ARG A C 1
ATOM 668 O O . ARG A 1 84 ? 9.276 -3.422 -5.265 1.00 86.00 84 ARG A O 1
ATOM 675 N N . PHE A 1 85 ? 10.080 -4.473 -7.082 1.00 87.62 85 PHE A N 1
ATOM 676 C CA . PHE A 1 85 ? 8.886 -4.325 -7.907 1.00 87.62 85 PHE A CA 1
ATOM 677 C C . PHE A 1 85 ? 7.945 -5.526 -7.790 1.00 87.62 85 PHE A C 1
ATOM 679 O O . PHE A 1 85 ? 6.906 -5.538 -8.441 1.00 87.62 85 PHE A O 1
ATOM 686 N N . TYR A 1 86 ? 8.272 -6.529 -6.975 1.00 86.12 86 TYR A N 1
ATOM 687 C CA . TYR A 1 86 ? 7.322 -7.590 -6.701 1.00 86.12 86 TYR A CA 1
ATOM 688 C C . TYR A 1 86 ? 6.099 -7.050 -5.968 1.00 86.12 86 TYR A C 1
ATOM 690 O O . TYR A 1 86 ? 6.183 -6.177 -5.102 1.00 86.12 86 TYR A O 1
ATOM 698 N N . SER A 1 87 ? 4.943 -7.572 -6.344 1.00 79.69 87 SER A N 1
ATOM 699 C CA . SER A 1 87 ? 3.703 -7.378 -5.616 1.00 79.69 87 SER A CA 1
ATOM 700 C C . SER A 1 87 ? 2.861 -8.626 -5.792 1.00 79.69 87 SER A C 1
ATOM 702 O O . SER A 1 87 ? 2.732 -9.117 -6.910 1.00 79.69 87 SER A O 1
ATOM 704 N N . SER A 1 88 ? 2.264 -9.093 -4.700 1.00 70.56 88 SER A N 1
ATOM 705 C CA . SER A 1 88 ? 1.271 -10.169 -4.701 1.00 70.56 88 SER A CA 1
ATOM 706 C C . SER A 1 88 ? 0.002 -9.800 -5.476 1.00 70.56 88 SER A C 1
ATOM 708 O O . SER A 1 88 ? -0.747 -10.684 -5.873 1.00 70.56 88 SER A O 1
ATOM 710 N N . LEU A 1 89 ? -0.216 -8.508 -5.757 1.00 71.12 89 LEU A N 1
ATOM 711 C CA . LEU A 1 89 ? -1.343 -8.042 -6.558 1.00 71.12 89 LEU A CA 1
ATOM 712 C C . LEU A 1 89 ? -1.281 -8.625 -7.972 1.00 71.12 89 LEU A C 1
ATOM 714 O O . LEU A 1 89 ? -0.420 -8.258 -8.777 1.00 71.12 89 LEU A O 1
ATOM 718 N N . SER A 1 90 ? -2.238 -9.502 -8.269 1.00 69.38 90 SER A N 1
ATOM 719 C CA . SER A 1 90 ? -2.358 -10.188 -9.548 1.00 69.38 90 SER A CA 1
ATOM 720 C C . SER A 1 90 ? -3.799 -10.122 -10.061 1.00 69.38 90 SER A C 1
ATOM 722 O O . SER A 1 90 ? -4.731 -10.290 -9.272 1.00 69.38 90 SER A O 1
ATOM 724 N N . PRO A 1 91 ? -4.020 -9.955 -11.378 1.00 67.06 91 PRO A N 1
ATOM 725 C CA . PRO A 1 91 ? -5.334 -10.175 -11.986 1.00 67.06 91 PRO A CA 1
ATOM 726 C C . PRO A 1 91 ? -5.855 -11.602 -11.762 1.00 67.06 91 PRO A C 1
ATOM 728 O O . PRO A 1 91 ? -7.055 -11.834 -11.824 1.00 67.06 91 PRO A O 1
ATOM 731 N N . GLU A 1 92 ? -4.957 -12.549 -11.483 1.00 68.81 92 GLU A N 1
ATOM 732 C CA . GLU A 1 92 ? -5.295 -13.930 -11.141 1.00 68.81 92 GLU A CA 1
ATOM 733 C C . GLU A 1 92 ? -5.576 -14.122 -9.635 1.00 68.81 92 GLU A C 1
ATOM 735 O O . GLU A 1 92 ? -5.993 -15.193 -9.196 1.00 68.81 92 GLU A O 1
ATOM 740 N N . GLY A 1 93 ? -5.344 -13.107 -8.808 1.00 71.00 93 GLY A N 1
ATOM 741 C CA . GLY A 1 93 ? -5.656 -13.146 -7.382 1.00 71.00 93 GLY A CA 1
ATOM 742 C C . GLY A 1 93 ? -7.110 -12.758 -7.084 1.00 71.00 93 GLY A C 1
ATOM 743 O O . GLY A 1 93 ? -7.901 -12.509 -8.001 1.00 71.00 93 GLY A O 1
ATOM 744 N N . PRO A 1 94 ? -7.467 -12.617 -5.795 1.00 70.75 94 PRO A N 1
ATOM 745 C CA . PRO A 1 94 ? -8.751 -12.058 -5.360 1.00 70.75 94 PRO A CA 1
ATOM 746 C C . PRO A 1 94 ? -9.039 -10.666 -5.943 1.00 70.75 94 PRO A C 1
ATOM 748 O O . PRO A 1 94 ? -10.194 -10.259 -6.051 1.00 70.75 94 PRO A O 1
ATOM 751 N N . GLN A 1 95 ? -8.003 -9.927 -6.358 1.00 75.19 95 GLN A N 1
ATOM 752 C CA . GLN A 1 95 ? -8.149 -8.628 -7.015 1.00 75.19 95 GLN A CA 1
ATOM 753 C C . GLN A 1 95 ? -8.798 -8.733 -8.396 1.00 75.19 95 GLN A C 1
ATOM 755 O O . GLN A 1 95 ? -9.484 -7.803 -8.814 1.00 75.19 95 GLN A O 1
ATOM 760 N N . GLY A 1 96 ? -8.632 -9.865 -9.087 1.00 76.50 96 GLY A N 1
ATOM 761 C CA . GLY A 1 96 ? -9.276 -10.140 -10.372 1.00 76.50 96 GLY A CA 1
ATOM 762 C C . GLY A 1 96 ? -10.802 -10.170 -10.313 1.00 76.50 96 GLY A C 1
ATOM 763 O O . GLY A 1 96 ? -11.461 -10.022 -11.344 1.00 76.50 96 GLY A O 1
ATOM 764 N N . CYS A 1 97 ? -11.364 -10.325 -9.113 1.00 83.81 97 CYS A N 1
ATOM 765 C CA . CYS A 1 97 ? -12.798 -10.283 -8.856 1.00 83.81 97 CYS A CA 1
ATOM 766 C C . CYS A 1 97 ? -13.367 -8.853 -8.784 1.00 83.81 97 CYS A C 1
ATOM 768 O O . CYS A 1 97 ? -14.571 -8.684 -8.594 1.00 83.81 97 CYS A O 1
ATOM 770 N N . TYR A 1 98 ? -12.531 -7.823 -8.922 1.00 87.38 98 TYR A N 1
ATOM 771 C CA . TYR A 1 98 ? -12.944 -6.422 -8.897 1.00 87.38 98 TYR A CA 1
ATOM 772 C C . TYR A 1 98 ? -12.708 -5.751 -10.252 1.00 87.38 98 TYR A C 1
ATOM 774 O O . TYR A 1 98 ? -11.830 -6.146 -11.027 1.00 87.38 98 TYR A O 1
ATOM 782 N N . THR A 1 99 ? -13.508 -4.734 -10.565 1.00 86.88 99 THR A N 1
ATOM 783 C CA . THR A 1 99 ? -13.281 -3.899 -11.749 1.00 86.88 99 THR A CA 1
ATOM 784 C C . THR A 1 99 ? -12.120 -2.927 -11.523 1.00 86.88 99 THR A C 1
ATOM 786 O O . THR A 1 99 ? -11.693 -2.682 -10.392 1.00 86.88 99 THR A O 1
ATOM 789 N N . GLN A 1 100 ? -11.584 -2.356 -12.608 1.00 83.94 100 GLN A N 1
ATOM 790 C CA . GLN A 1 100 ? -10.490 -1.377 -12.518 1.00 83.94 100 GLN A CA 1
ATOM 791 C C . GLN A 1 100 ? -10.897 -0.098 -11.774 1.00 83.94 100 GLN A C 1
ATOM 793 O O . GLN A 1 100 ? -10.033 0.591 -11.238 1.00 83.94 100 GLN A O 1
ATOM 798 N N . ASP 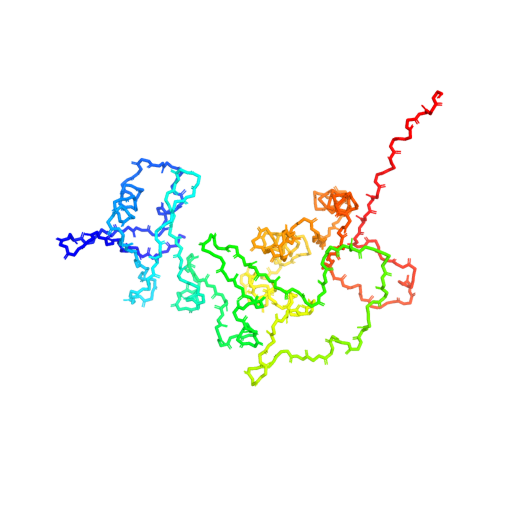A 1 101 ? -12.194 0.210 -11.721 1.00 86.62 101 ASP A N 1
A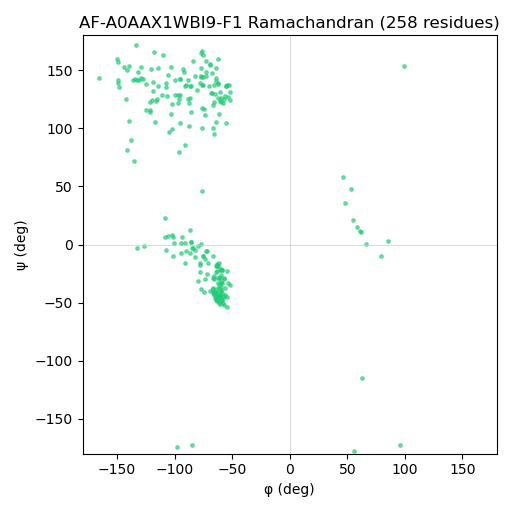TOM 799 C CA . ASP A 1 101 ? -12.718 1.352 -10.970 1.00 86.62 101 ASP A CA 1
ATOM 800 C C . ASP A 1 101 ? -12.828 1.057 -9.473 1.00 86.62 101 ASP A C 1
ATOM 802 O O . ASP A 1 101 ? -12.643 1.953 -8.646 1.00 86.62 101 ASP A O 1
ATOM 806 N N . ALA A 1 102 ? -13.091 -0.202 -9.114 1.00 89.88 102 ALA A N 1
ATOM 807 C CA . ALA A 1 102 ? -13.141 -0.644 -7.728 1.00 89.88 102 ALA A CA 1
ATOM 808 C C . ALA A 1 102 ? -11.756 -0.634 -7.068 1.00 89.88 102 ALA A C 1
ATOM 810 O O . ALA A 1 102 ? -11.631 -0.258 -5.901 1.00 89.88 102 ALA A O 1
ATOM 811 N N . LEU A 1 103 ? -10.724 -1.044 -7.812 1.00 89.25 103 LEU A N 1
ATOM 812 C CA . LEU A 1 103 ? -9.349 -1.149 -7.336 1.00 89.25 103 LEU A CA 1
ATOM 813 C C . LEU A 1 103 ? -8.385 -0.652 -8.414 1.00 89.25 103 LEU A C 1
ATOM 815 O O . LEU A 1 103 ? -8.116 -1.331 -9.405 1.00 89.25 103 LEU A O 1
ATOM 819 N N . LYS A 1 104 ? -7.823 0.536 -8.186 1.00 87.81 104 LYS A N 1
ATOM 820 C CA . LYS A 1 104 ? -6.940 1.212 -9.137 1.00 87.81 104 LYS A CA 1
ATOM 821 C C . LYS A 1 104 ? -5.606 1.547 -8.503 1.00 87.81 104 LYS A C 1
ATOM 823 O O . LYS A 1 104 ? -5.526 2.391 -7.614 1.00 87.81 104 LYS A O 1
ATOM 828 N N . GLU A 1 105 ? -4.535 0.952 -9.009 1.00 84.69 105 GLU A N 1
ATOM 829 C CA . GLU A 1 105 ? -3.189 1.384 -8.652 1.00 84.69 105 GLU A CA 1
ATOM 830 C C . GLU A 1 105 ? -2.868 2.699 -9.367 1.00 84.69 105 GLU A C 1
ATOM 832 O O . GLU A 1 105 ? -2.854 2.789 -10.599 1.00 84.69 105 GLU A O 1
ATOM 837 N N . LYS A 1 106 ? -2.654 3.746 -8.575 1.00 84.06 106 LYS A N 1
ATOM 838 C CA . LYS A 1 106 ? -2.228 5.041 -9.065 1.00 84.06 106 LYS A CA 1
ATOM 839 C C . LYS A 1 106 ? -0.767 4.982 -9.492 1.00 84.06 106 LYS A C 1
ATOM 841 O O . LYS A 1 106 ? 0.017 4.153 -9.027 1.00 84.06 106 LYS A O 1
ATOM 846 N N . PRO A 1 107 ? -0.368 5.920 -10.357 1.00 68.75 107 PRO A N 1
ATOM 847 C CA . PRO A 1 107 ? 0.978 5.933 -10.888 1.00 68.75 107 PRO A CA 1
ATOM 848 C C . PRO A 1 107 ? 2.064 6.110 -9.781 1.00 68.75 107 PRO A C 1
ATOM 850 O O . PRO A 1 107 ? 3.177 5.606 -9.895 1.00 68.75 107 PRO A O 1
ATOM 853 N N . ASP A 1 108 ? 1.756 6.777 -8.671 1.00 73.38 108 ASP A N 1
ATOM 854 C CA . ASP A 1 108 ? 2.656 6.962 -7.520 1.00 73.38 108 ASP A CA 1
ATOM 855 C C . ASP A 1 108 ? 2.797 5.723 -6.605 1.00 73.38 108 ASP A C 1
ATOM 857 O O . ASP A 1 108 ? 3.538 5.771 -5.620 1.00 73.38 108 ASP A O 1
ATOM 861 N N . GLY A 1 109 ? 2.111 4.620 -6.928 1.00 75.69 109 GLY A N 1
ATOM 862 C CA . GLY A 1 109 ? 2.065 3.390 -6.135 1.00 75.69 109 GLY A CA 1
ATOM 863 C C . GLY A 1 109 ? 1.000 3.392 -5.033 1.00 75.69 109 GLY A C 1
ATOM 864 O O . GLY A 1 109 ? 0.914 2.425 -4.275 1.00 75.69 109 GLY A O 1
ATOM 865 N N . THR A 1 110 ? 0.192 4.451 -4.931 1.00 87.88 110 THR A N 1
ATOM 866 C CA . THR A 1 110 ? -0.983 4.491 -4.053 1.00 87.88 110 THR A CA 1
ATOM 867 C C . THR A 1 110 ? -2.105 3.653 -4.671 1.00 87.88 110 THR A C 1
ATOM 869 O O . THR A 1 110 ? -2.360 3.750 -5.865 1.00 87.88 110 THR A O 1
ATOM 872 N N . ILE A 1 111 ? -2.824 2.844 -3.898 1.00 90.88 111 ILE A N 1
ATOM 873 C CA . ILE A 1 111 ? -4.002 2.114 -4.378 1.00 90.88 111 ILE A CA 1
ATOM 874 C C . ILE A 1 111 ? -5.262 2.893 -4.008 1.00 90.88 111 ILE A C 1
ATOM 876 O O . ILE A 1 111 ? -5.528 3.136 -2.834 1.00 90.88 111 ILE A O 1
ATOM 880 N N . ASN A 1 112 ? -6.054 3.258 -5.011 1.00 93.31 112 ASN A N 1
ATOM 881 C CA . ASN A 1 112 ? -7.399 3.777 -4.816 1.00 93.31 112 ASN A CA 1
ATOM 882 C C . ASN A 1 112 ? -8.391 2.611 -4.744 1.00 93.31 112 ASN A C 1
ATOM 884 O O . ASN A 1 112 ? -8.421 1.776 -5.649 1.00 93.31 112 ASN A O 1
ATOM 888 N N . ILE A 1 113 ? -9.189 2.568 -3.681 1.00 93.75 113 ILE A N 1
ATOM 889 C CA . ILE A 1 113 ? -10.196 1.543 -3.422 1.00 93.75 113 ILE A CA 1
ATOM 890 C C . ILE A 1 113 ? -11.562 2.210 -3.286 1.00 93.75 113 ILE A C 1
ATOM 892 O O . ILE A 1 113 ? -11.779 3.056 -2.416 1.00 93.75 113 ILE A O 1
ATOM 896 N N . LYS A 1 114 ? -12.520 1.793 -4.110 1.00 94.00 114 LYS A N 1
ATOM 897 C CA . LYS A 1 114 ? -13.917 2.206 -3.974 1.00 94.00 114 LYS A CA 1
ATOM 898 C C . LYS A 1 114 ? -14.627 1.248 -3.026 1.00 94.00 114 LYS A C 1
ATOM 900 O O . LYS A 1 114 ? -14.971 0.135 -3.407 1.00 94.00 114 LYS A O 1
ATOM 905 N N . LEU A 1 115 ? -14.827 1.666 -1.781 1.00 91.75 115 LEU A N 1
ATOM 906 C CA . LEU A 1 115 ? -15.518 0.848 -0.786 1.00 91.75 115 LEU A CA 1
ATOM 907 C C . LEU A 1 115 ? -17.036 0.855 -1.010 1.00 91.75 115 LEU A C 1
ATOM 909 O O . LEU A 1 115 ? -17.612 1.885 -1.354 1.00 91.75 115 LEU A O 1
ATOM 913 N N . ASP A 1 116 ? -17.685 -0.278 -0.739 1.00 88.06 116 ASP A N 1
ATOM 914 C CA . ASP A 1 116 ? -19.153 -0.376 -0.632 1.00 88.06 116 ASP A CA 1
ATOM 915 C C . ASP A 1 116 ? -19.694 0.272 0.659 1.00 88.06 116 ASP A C 1
ATOM 917 O O . ASP A 1 116 ? -20.899 0.336 0.899 1.00 88.06 116 ASP A O 1
ATOM 921 N N . TYR A 1 117 ? -18.782 0.719 1.526 1.00 84.31 117 TYR A N 1
ATOM 922 C CA . TYR A 1 117 ? -19.055 1.414 2.768 1.00 84.31 117 TYR A CA 1
ATOM 923 C C . TYR A 1 117 ? -18.383 2.786 2.734 1.00 84.31 117 TYR A C 1
ATOM 925 O O . TYR A 1 117 ? -17.150 2.867 2.690 1.00 84.31 117 TYR A O 1
ATOM 933 N N . PRO A 1 118 ? -19.149 3.885 2.762 1.00 85.56 118 PRO A N 1
ATOM 934 C CA . PRO A 1 118 ? -18.560 5.211 2.744 1.00 85.56 118 PRO A CA 1
ATOM 935 C C . PRO A 1 118 ? -17.809 5.479 4.052 1.00 85.56 118 PRO A C 1
ATOM 937 O O . PRO A 1 118 ? -18.358 5.334 5.144 1.00 85.56 118 PRO A O 1
ATOM 940 N N . LEU A 1 119 ? -16.561 5.939 3.959 1.00 90.25 119 LEU A N 1
ATOM 941 C CA . LEU A 1 119 ? -15.805 6.379 5.139 1.00 90.25 119 LEU A CA 1
ATOM 942 C C . LEU A 1 119 ? -16.226 7.769 5.616 1.00 90.25 119 LEU A C 1
ATOM 944 O O . LEU A 1 119 ? -16.051 8.087 6.782 1.00 90.25 119 LEU A O 1
ATOM 948 N N . GLN A 1 120 ? -16.792 8.597 4.742 1.00 89.62 120 GLN A N 1
ATOM 949 C CA . GLN A 1 120 ? -17.315 9.910 5.114 1.00 89.62 120 GLN A CA 1
ATOM 950 C C . GLN A 1 120 ? -18.750 9.793 5.630 1.00 89.62 120 GLN A C 1
ATOM 952 O O . GLN A 1 120 ? -19.577 9.081 5.050 1.00 89.62 120 GLN A O 1
ATOM 957 N N . VAL A 1 121 ? -19.053 10.498 6.718 1.00 84.25 121 VAL A N 1
ATOM 958 C CA . VAL A 1 121 ? -20.405 10.585 7.274 1.00 84.25 121 VAL A CA 1
ATOM 959 C C . VAL A 1 121 ? -21.070 11.847 6.730 1.00 84.25 121 VAL A C 1
ATOM 961 O O . VAL A 1 121 ? -20.763 12.963 7.143 1.00 84.25 121 VAL A O 1
ATOM 964 N N . THR A 1 122 ? -21.990 11.676 5.783 1.00 71.56 122 THR A N 1
ATOM 965 C CA . THR A 1 122 ? -22.810 12.765 5.240 1.00 71.56 122 THR A CA 1
ATOM 966 C C . THR A 1 122 ? -24.220 12.641 5.821 1.00 71.56 122 THR A C 1
ATOM 968 O O . THR A 1 122 ? -25.015 11.846 5.338 1.00 71.56 122 THR A O 1
ATOM 971 N N . GLY A 1 123 ? -24.515 13.389 6.889 1.00 67.94 123 GLY A N 1
ATOM 972 C CA . GLY A 1 123 ? -25.833 13.396 7.548 1.00 67.94 123 GLY A CA 1
ATOM 973 C C . GLY A 1 123 ? -25.961 12.459 8.763 1.00 67.94 123 GLY A C 1
ATOM 974 O O . GLY A 1 123 ? -24.952 11.923 9.230 1.00 67.94 123 GLY A O 1
ATOM 975 N N . PRO A 1 124 ? -27.180 12.296 9.322 1.00 61.72 124 PRO A N 1
ATOM 976 C CA . PRO A 1 124 ? -27.438 11.383 10.436 1.00 61.72 124 PRO A CA 1
ATOM 977 C C . PRO A 1 124 ? -26.978 9.970 10.072 1.00 61.72 124 PRO A C 1
ATOM 979 O O . PRO A 1 124 ? -27.210 9.519 8.951 1.00 61.72 124 PRO A O 1
ATOM 982 N N . SER A 1 125 ? -26.305 9.280 10.996 1.00 59.12 125 SER A N 1
ATOM 983 C CA . SER A 1 125 ? -25.781 7.937 10.745 1.00 59.12 125 SER A CA 1
ATOM 984 C C . SER A 1 125 ? -26.940 6.963 10.541 1.00 59.12 125 SER A C 1
ATOM 986 O O . SER A 1 125 ? -27.496 6.446 11.506 1.00 59.12 125 SER A O 1
ATOM 988 N N . THR A 1 126 ? -27.322 6.722 9.289 1.00 56.59 126 THR A N 1
ATOM 989 C CA . THR A 1 126 ? -28.276 5.671 8.954 1.00 56.59 126 THR A CA 1
ATOM 990 C C . THR A 1 126 ? -27.622 4.316 9.235 1.00 56.59 126 THR A C 1
ATOM 992 O O . THR A 1 126 ? -26.475 4.094 8.827 1.00 56.59 126 THR A O 1
ATOM 995 N N . PRO A 1 127 ? -28.297 3.407 9.959 1.00 58.03 127 PRO A N 1
ATOM 996 C CA . PRO A 1 127 ? -27.858 2.024 10.058 1.00 58.03 127 PRO A CA 1
ATOM 997 C C . PRO A 1 127 ? -27.784 1.447 8.644 1.00 58.03 127 PRO A C 1
ATOM 999 O O . PRO A 1 127 ? -28.759 1.492 7.896 1.00 58.03 127 PRO A O 1
ATOM 1002 N N . ILE A 1 128 ? -26.608 0.967 8.252 1.00 57.50 128 ILE A N 1
ATOM 1003 C CA . ILE A 1 128 ? -26.409 0.352 6.940 1.00 57.50 128 ILE A CA 1
ATOM 1004 C C . ILE A 1 128 ? -26.739 -1.132 7.085 1.00 57.50 128 ILE A C 1
ATOM 1006 O O . ILE A 1 128 ? -26.172 -1.801 7.949 1.00 57.50 128 ILE A O 1
ATOM 1010 N N . ASP A 1 129 ? -27.654 -1.629 6.254 1.00 57.38 129 ASP A N 1
ATOM 1011 C CA . ASP A 1 129 ? -28.114 -3.016 6.299 1.00 57.38 129 ASP A CA 1
ATOM 1012 C C . ASP A 1 129 ? -26.948 -4.001 6.077 1.00 57.38 129 ASP A C 1
ATOM 1014 O O . ASP A 1 129 ? -26.198 -3.921 5.098 1.00 57.38 129 ASP A O 1
ATOM 1018 N N . SER A 1 130 ? -26.795 -4.933 7.018 1.00 55.94 130 SER A N 1
ATOM 1019 C CA . SER A 1 130 ? -25.804 -6.011 6.982 1.00 55.94 130 SER A CA 1
ATOM 1020 C C . SER A 1 130 ? -26.016 -6.998 5.825 1.00 55.94 130 SER A C 1
ATOM 1022 O O . SER A 1 130 ? -25.051 -7.616 5.375 1.00 55.94 130 SER A O 1
ATOM 1024 N N . SER A 1 131 ? -27.245 -7.107 5.304 1.00 52.41 131 SER A N 1
ATOM 1025 C CA . SER A 1 131 ? -27.617 -8.037 4.229 1.00 52.41 131 SER A CA 1
ATOM 1026 C C . SER A 1 131 ? -26.933 -7.720 2.887 1.00 52.41 131 SER A C 1
ATOM 1028 O O . SER A 1 131 ? -26.631 -8.627 2.112 1.00 52.41 131 SER A O 1
ATOM 1030 N N . LEU A 1 132 ? -26.580 -6.450 2.648 1.00 48.94 132 LEU A N 1
ATOM 1031 C CA . LEU A 1 132 ? -25.925 -5.973 1.420 1.00 48.94 132 LEU A CA 1
ATOM 1032 C C . LEU A 1 132 ? -24.452 -6.409 1.290 1.00 48.94 132 LEU A C 1
ATOM 1034 O O . LEU A 1 132 ? -23.818 -6.137 0.272 1.00 48.94 132 LEU A O 1
ATOM 1038 N N . ARG A 1 133 ? -23.882 -7.059 2.314 1.00 53.28 133 ARG A N 1
ATOM 1039 C CA . ARG A 1 133 ? -22.436 -7.340 2.417 1.00 53.28 133 ARG A CA 1
ATOM 1040 C C . ARG A 1 133 ? -22.061 -8.805 2.197 1.00 53.28 133 ARG A C 1
ATOM 1042 O O . ARG A 1 133 ? -20.872 -9.119 2.141 1.00 53.28 133 ARG A O 1
ATOM 1049 N N . SER A 1 134 ? -23.048 -9.683 2.029 1.00 49.50 134 SER A N 1
ATOM 1050 C CA . SER A 1 134 ? -22.859 -11.132 1.924 1.00 49.50 134 SER A CA 1
ATOM 1051 C C . SER A 1 134 ? -22.803 -11.583 0.473 1.00 49.50 134 SER A C 1
ATOM 1053 O O . SER A 1 134 ? -23.753 -12.101 -0.101 1.00 49.50 134 SER A O 1
ATOM 1055 N N . GLY A 1 135 ? -21.650 -11.396 -0.140 1.00 55.56 135 GLY A N 1
ATOM 1056 C CA . GLY A 1 135 ? -21.262 -12.255 -1.243 1.00 55.56 135 GLY A CA 1
ATOM 1057 C C . GLY A 1 135 ? -19.791 -12.048 -1.512 1.00 55.56 135 GLY A C 1
ATOM 1058 O O . GLY A 1 135 ? -19.300 -10.925 -1.389 1.00 55.56 135 GLY A O 1
ATOM 1059 N N . ASP A 1 136 ? -19.087 -13.107 -1.860 1.00 58.16 136 ASP A N 1
ATOM 1060 C CA . ASP A 1 136 ? -17.703 -12.970 -2.267 1.00 58.16 136 ASP A CA 1
ATOM 1061 C C . ASP A 1 136 ? -17.654 -12.418 -3.692 1.00 58.16 136 ASP A C 1
ATOM 1063 O O . ASP A 1 136 ? -18.451 -12.783 -4.562 1.00 58.16 136 ASP A O 1
ATOM 1067 N N . ALA A 1 137 ? -16.744 -11.476 -3.933 1.00 64.81 137 ALA A N 1
ATOM 1068 C CA . ALA A 1 137 ? -16.448 -11.049 -5.290 1.00 64.81 137 ALA A CA 1
ATOM 1069 C C . ALA A 1 137 ? -15.942 -12.275 -6.073 1.00 64.81 137 ALA A C 1
ATOM 1071 O O . ALA A 1 137 ? -15.049 -12.982 -5.606 1.00 64.81 137 ALA A O 1
ATOM 1072 N N . SER A 1 138 ? -16.489 -12.521 -7.265 1.00 71.44 138 SER A N 1
ATOM 1073 C CA . SER A 1 138 ? -16.110 -13.659 -8.110 1.00 71.44 138 SER A CA 1
ATOM 1074 C C . SER A 1 138 ? -15.584 -13.178 -9.456 1.00 71.44 138 SER A C 1
ATOM 1076 O O . SER A 1 138 ? -16.006 -12.144 -9.969 1.00 71.44 138 SER A O 1
ATOM 1078 N N . ARG A 1 139 ? -14.689 -13.952 -10.075 1.00 72.56 139 ARG A N 1
ATOM 1079 C CA . ARG A 1 139 ? -14.148 -13.640 -11.406 1.00 72.56 139 ARG A CA 1
ATOM 1080 C C . ARG A 1 139 ? -15.236 -13.548 -12.480 1.00 72.56 139 ARG A C 1
ATOM 1082 O O . ARG A 1 139 ? -15.109 -12.737 -13.393 1.00 72.56 139 ARG A O 1
ATOM 1089 N N . ASN A 1 140 ? -16.298 -14.344 -12.345 1.00 76.44 140 ASN A N 1
ATOM 1090 C CA . ASN A 1 140 ? -17.417 -14.373 -13.293 1.00 76.44 140 ASN A CA 1
ATOM 1091 C C . ASN A 1 140 ? -18.384 -13.195 -13.106 1.00 76.44 140 ASN A C 1
ATOM 1093 O O . ASN A 1 140 ? -19.166 -12.904 -14.003 1.00 76.44 140 ASN A O 1
ATOM 1097 N N . ASN A 1 141 ? -18.338 -12.520 -11.955 1.00 78.88 141 ASN A N 1
ATOM 1098 C CA . ASN A 1 141 ? -19.169 -11.359 -11.664 1.00 78.88 141 ASN A CA 1
ATOM 1099 C C . ASN A 1 141 ? -18.343 -10.330 -10.887 1.00 78.88 141 ASN A C 1
ATOM 1101 O O . ASN A 1 141 ? -18.351 -10.292 -9.649 1.00 78.88 141 ASN A O 1
ATOM 1105 N N . LYS A 1 142 ? -17.559 -9.555 -11.645 1.00 82.88 142 LYS A N 1
ATOM 1106 C CA . LYS A 1 142 ? -16.651 -8.563 -11.076 1.00 82.88 142 LYS A CA 1
ATOM 1107 C C . LYS A 1 142 ? -17.440 -7.463 -10.385 1.00 82.88 142 LYS A C 1
ATOM 1109 O O . LYS A 1 142 ? -18.415 -6.960 -10.930 1.00 82.88 142 LYS A O 1
ATOM 1114 N N . ARG A 1 143 ? -16.983 -7.057 -9.203 1.00 85.56 143 ARG A N 1
ATOM 1115 C CA . ARG A 1 143 ? -17.631 -5.994 -8.430 1.00 85.56 143 ARG A CA 1
ATOM 1116 C C . ARG A 1 143 ? -17.000 -4.633 -8.670 1.00 85.56 143 ARG A C 1
ATOM 1118 O O . ARG A 1 143 ? -15.777 -4.511 -8.707 1.00 85.56 143 ARG A O 1
ATOM 1125 N N . ASP A 1 144 ? -17.853 -3.613 -8.708 1.00 88.94 144 ASP A N 1
ATOM 1126 C CA . ASP A 1 144 ? -17.465 -2.200 -8.804 1.00 88.94 144 ASP A CA 1
ATOM 1127 C C . ASP A 1 144 ? -17.120 -1.554 -7.462 1.00 88.94 144 ASP A C 1
ATOM 1129 O O . ASP A 1 144 ? -16.731 -0.385 -7.407 1.00 88.94 144 ASP A O 1
ATOM 1133 N N . THR A 1 145 ? -17.257 -2.305 -6.373 1.00 90.56 145 THR A N 1
ATOM 1134 C CA . THR A 1 145 ? -16.928 -1.865 -5.021 1.00 90.56 145 THR A CA 1
ATOM 1135 C C . THR A 1 145 ? -16.291 -2.989 -4.216 1.00 90.56 145 THR A C 1
ATOM 1137 O O . THR A 1 145 ? -16.597 -4.169 -4.400 1.00 90.56 145 THR A O 1
ATOM 1140 N N . VAL A 1 146 ? -15.427 -2.610 -3.281 1.00 89.31 146 VAL A N 1
ATOM 1141 C CA . VAL A 1 146 ? -14.738 -3.501 -2.349 1.00 89.31 146 VAL A CA 1
ATOM 1142 C C . VAL A 1 146 ? -15.456 -3.473 -1.002 1.00 89.31 146 VAL A C 1
ATOM 1144 O O . VAL A 1 146 ? -15.709 -2.403 -0.448 1.00 89.31 146 VAL A O 1
ATOM 1147 N N . SER A 1 147 ? -15.783 -4.646 -0.465 1.00 87.56 147 SER A N 1
ATOM 1148 C CA . SER A 1 147 ? -16.360 -4.756 0.877 1.00 87.56 147 SER A CA 1
ATOM 1149 C C . SER A 1 147 ? -15.305 -4.565 1.962 1.00 87.56 147 SER A C 1
ATOM 1151 O O . SER A 1 147 ? -14.107 -4.635 1.698 1.00 87.56 147 SER A O 1
ATOM 1153 N N . ILE A 1 148 ? -15.720 -4.368 3.216 1.00 87.56 148 ILE A N 1
ATOM 1154 C CA . ILE A 1 148 ? -14.774 -4.314 4.346 1.00 87.56 148 ILE A CA 1
ATOM 1155 C C . ILE A 1 148 ? -13.978 -5.625 4.477 1.00 87.56 148 ILE A C 1
ATOM 1157 O O . ILE A 1 148 ? -12.779 -5.585 4.748 1.00 87.56 148 ILE A O 1
ATOM 1161 N N . LEU A 1 149 ? -14.601 -6.779 4.207 1.00 85.88 149 LEU A N 1
ATOM 1162 C CA . LEU A 1 149 ? -13.897 -8.065 4.149 1.00 85.88 149 LEU A CA 1
ATOM 1163 C C . LEU A 1 149 ? -12.896 -8.104 2.983 1.00 85.88 149 LEU A C 1
ATOM 1165 O O . LEU A 1 149 ? -11.748 -8.506 3.164 1.00 85.88 149 LEU A O 1
ATOM 1169 N N . GLY A 1 150 ? -13.297 -7.621 1.803 1.00 87.19 150 GLY A N 1
ATOM 1170 C CA . GLY A 1 150 ? -12.406 -7.491 0.651 1.00 87.19 150 GLY A CA 1
ATOM 1171 C C . GLY A 1 150 ? -11.206 -6.580 0.928 1.00 87.19 150 GLY A C 1
ATOM 1172 O O . GLY A 1 150 ? -10.083 -6.909 0.549 1.00 87.19 150 GLY A O 1
ATOM 1173 N N . LEU A 1 151 ? -11.419 -5.476 1.650 1.00 90.88 151 LEU A N 1
ATOM 1174 C CA . LEU A 1 151 ? -10.359 -4.581 2.109 1.00 90.88 151 LEU A CA 1
ATOM 1175 C C . LEU A 1 151 ? -9.401 -5.300 3.066 1.00 90.88 151 LEU A C 1
ATOM 1177 O O . LEU A 1 151 ? -8.186 -5.156 2.930 1.00 90.88 151 LEU A O 1
ATOM 1181 N N . LEU A 1 152 ? -9.924 -6.090 4.009 1.00 89.31 152 LEU A N 1
ATOM 1182 C CA . LEU A 1 152 ? -9.098 -6.884 4.917 1.00 89.31 152 LEU A CA 1
ATOM 1183 C C . LEU A 1 152 ? -8.226 -7.879 4.143 1.00 89.31 152 LEU A C 1
ATOM 1185 O O . LEU A 1 152 ? -7.011 -7.874 4.331 1.00 89.31 152 LEU A O 1
ATOM 1189 N N . HIS A 1 153 ? -8.816 -8.675 3.243 1.00 86.75 153 HIS A N 1
ATOM 1190 C CA . HIS A 1 153 ? -8.072 -9.605 2.384 1.00 86.75 153 HIS A CA 1
ATOM 1191 C C . HIS A 1 153 ? -6.973 -8.882 1.600 1.00 86.75 153 HIS A C 1
ATOM 1193 O O . HIS A 1 153 ? -5.822 -9.319 1.589 1.00 86.75 153 HIS A O 1
ATOM 1199 N N . PHE A 1 154 ? -7.309 -7.730 1.015 1.00 88.31 154 PHE A N 1
ATOM 1200 C CA . PHE A 1 154 ? -6.369 -6.916 0.258 1.00 88.31 154 PHE A CA 1
ATOM 1201 C C . PHE A 1 154 ? -5.169 -6.465 1.101 1.00 88.31 154 PHE A C 1
ATOM 1203 O O . PHE A 1 154 ? -4.020 -6.604 0.676 1.00 88.31 154 PHE A O 1
ATOM 1210 N N . ILE A 1 155 ? -5.400 -5.937 2.307 1.00 90.75 155 ILE A N 1
ATOM 1211 C CA . ILE A 1 155 ? -4.313 -5.493 3.191 1.00 90.75 155 ILE A CA 1
ATOM 1212 C C . ILE A 1 155 ? -3.476 -6.691 3.656 1.00 90.75 155 ILE A C 1
ATOM 1214 O O . ILE A 1 155 ? -2.248 -6.601 3.702 1.00 90.75 155 ILE A O 1
ATOM 1218 N N . TRP A 1 156 ? -4.111 -7.823 3.963 1.00 87.12 156 TRP A N 1
ATOM 1219 C CA . TRP A 1 156 ? -3.422 -9.030 4.428 1.00 87.12 156 TRP A CA 1
ATOM 1220 C C . TRP A 1 156 ? -2.476 -9.611 3.370 1.00 87.12 156 TRP A C 1
ATOM 1222 O O . TRP A 1 156 ? -1.347 -9.992 3.677 1.00 87.12 156 TRP A O 1
ATOM 1232 N N . GLU A 1 157 ? -2.913 -9.619 2.112 1.00 85.38 157 GLU A N 1
ATOM 1233 C CA . GLU A 1 157 ? -2.124 -10.098 0.979 1.00 85.38 157 GLU A CA 1
ATOM 1234 C C . GLU A 1 157 ? -1.011 -9.120 0.579 1.00 85.38 157 GLU A C 1
ATOM 1236 O O . GLU A 1 157 ? 0.118 -9.531 0.303 1.00 85.38 157 GLU A O 1
ATOM 1241 N N . THR A 1 158 ? -1.291 -7.813 0.577 1.00 84.25 158 THR A N 1
ATOM 1242 C CA . THR A 1 158 ? -0.292 -6.788 0.213 1.00 84.25 158 THR A CA 1
ATOM 1243 C C . THR A 1 158 ? 0.788 -6.591 1.268 1.00 84.25 158 THR A C 1
ATOM 1245 O O . THR A 1 158 ? 1.900 -6.184 0.938 1.00 84.25 158 THR A O 1
ATOM 1248 N N . THR A 1 159 ? 0.491 -6.909 2.529 1.00 85.25 159 THR A N 1
ATOM 1249 C CA . THR A 1 159 ? 1.493 -6.977 3.604 1.00 85.25 159 THR A CA 1
ATOM 1250 C C . THR A 1 159 ? 2.210 -8.325 3.666 1.00 85.25 159 THR A C 1
ATOM 1252 O O . THR A 1 159 ? 3.104 -8.494 4.496 1.00 85.25 159 THR A O 1
ATOM 1255 N N . SER A 1 160 ? 1.827 -9.284 2.813 1.00 81.81 160 SER A N 1
ATOM 1256 C CA . SER A 1 160 ? 2.311 -10.669 2.825 1.00 81.81 160 SER A CA 1
ATOM 1257 C C . SER A 1 160 ? 2.127 -11.369 4.179 1.00 81.81 160 SER A C 1
ATOM 1259 O O . SER A 1 160 ? 2.786 -12.370 4.463 1.00 81.81 160 SER A O 1
ATOM 1261 N N . TYR A 1 161 ? 1.209 -10.878 5.020 1.00 83.25 161 TYR A N 1
ATOM 1262 C CA . TYR A 1 161 ? 0.908 -11.472 6.326 1.00 83.25 161 TYR A CA 1
ATOM 1263 C C . TYR A 1 161 ? 0.081 -12.762 6.215 1.00 83.25 161 TYR A C 1
ATOM 1265 O O . TYR A 1 161 ? -0.028 -13.508 7.188 1.00 83.25 161 TYR A O 1
ATOM 1273 N N . ASN A 1 162 ? -0.433 -13.070 5.019 1.00 83.31 162 ASN A N 1
ATOM 1274 C CA . ASN A 1 162 ? -0.976 -14.377 4.636 1.00 83.31 162 ASN A CA 1
ATOM 1275 C C . ASN A 1 162 ? 0.102 -15.456 4.410 1.00 83.31 162 ASN A C 1
ATOM 1277 O O . ASN A 1 162 ? -0.239 -16.631 4.313 1.00 83.31 162 ASN A O 1
ATOM 1281 N N . THR A 1 163 ? 1.386 -15.093 4.325 1.00 83.69 163 THR A N 1
ATOM 1282 C CA . THR A 1 163 ? 2.482 -16.040 4.054 1.00 83.69 163 THR A CA 1
ATOM 1283 C C . THR A 1 163 ? 3.321 -16.286 5.299 1.00 83.69 163 THR A C 1
ATOM 1285 O O . THR A 1 163 ? 3.605 -15.353 6.051 1.00 83.69 163 THR A O 1
ATOM 1288 N N . TRP A 1 164 ? 3.729 -17.537 5.538 1.00 85.38 164 TRP A N 1
ATOM 1289 C CA . TRP A 1 164 ? 4.701 -17.898 6.574 1.00 85.38 164 TRP A CA 1
ATOM 1290 C C . TRP A 1 164 ? 5.929 -18.547 5.953 1.00 85.38 164 TRP A C 1
ATOM 1292 O O . TRP A 1 164 ? 5.811 -19.382 5.062 1.00 85.38 164 TRP A O 1
ATOM 1302 N N . VAL A 1 165 ? 7.100 -18.202 6.481 1.00 78.69 165 VAL A N 1
ATOM 1303 C CA . VAL A 1 165 ? 8.362 -18.878 6.169 1.00 78.69 165 VAL A CA 1
ATOM 1304 C C . VAL A 1 165 ? 9.069 -19.259 7.471 1.00 78.69 165 VAL A C 1
ATOM 1306 O O . VAL A 1 165 ? 8.912 -18.538 8.460 1.00 78.69 165 VAL A O 1
ATOM 1309 N N . PRO A 1 166 ? 9.910 -20.312 7.492 1.00 82.44 166 PRO A N 1
ATOM 1310 C CA . PRO A 1 166 ? 10.588 -20.770 8.710 1.00 82.44 166 PRO A CA 1
ATOM 1311 C C . PRO A 1 166 ? 11.345 -19.679 9.477 1.00 82.44 166 PRO A C 1
ATOM 1313 O O . PRO A 1 166 ? 11.334 -19.652 10.704 1.00 82.44 166 PRO A O 1
ATOM 1316 N N . LYS A 1 167 ? 11.933 -18.709 8.764 1.00 79.25 167 LYS A N 1
ATOM 1317 C CA . LYS A 1 167 ? 12.633 -17.563 9.370 1.00 79.25 167 LYS A CA 1
ATOM 1318 C C . LYS A 1 167 ? 11.731 -16.649 10.209 1.00 79.25 167 LYS A C 1
ATOM 1320 O O . LYS A 1 167 ? 12.248 -15.876 11.000 1.00 79.25 167 LYS A O 1
ATOM 1325 N N . MET A 1 168 ? 10.409 -16.714 10.042 1.00 80.44 168 MET A N 1
ATOM 1326 C CA . MET A 1 168 ? 9.440 -15.933 10.818 1.00 80.44 168 MET A CA 1
ATOM 1327 C C . MET A 1 168 ? 9.050 -16.607 12.142 1.00 80.44 168 MET A C 1
ATOM 1329 O O . MET A 1 168 ? 8.183 -16.083 12.849 1.00 80.44 168 MET A O 1
ATOM 1333 N N . ASN A 1 169 ? 9.633 -17.760 12.485 1.00 85.88 169 ASN A N 1
ATOM 1334 C CA . ASN A 1 169 ? 9.329 -18.447 13.737 1.00 85.88 169 ASN A CA 1
ATOM 1335 C C . ASN A 1 169 ? 9.570 -17.526 14.949 1.00 85.88 169 ASN A C 1
ATOM 1337 O O . ASN A 1 169 ? 10.618 -16.893 15.053 1.00 85.88 169 ASN A O 1
ATOM 1341 N N . GLY A 1 170 ? 8.569 -17.391 15.826 1.00 86.06 170 GLY A N 1
ATOM 1342 C CA . GLY A 1 170 ? 8.605 -16.476 16.979 1.00 86.06 170 GLY A CA 1
ATOM 1343 C C . GLY A 1 170 ? 8.640 -14.976 16.641 1.00 86.06 170 GLY A C 1
ATOM 1344 O O . GLY A 1 170 ? 8.678 -14.142 17.541 1.00 86.06 170 GLY A O 1
ATOM 1345 N N . MET A 1 171 ? 8.619 -14.593 15.359 1.00 83.94 171 MET A N 1
ATOM 1346 C CA . MET A 1 171 ? 8.750 -13.192 14.960 1.00 83.94 171 MET A CA 1
ATOM 1347 C C . MET A 1 171 ? 7.419 -12.458 14.827 1.00 83.94 171 MET A C 1
ATOM 1349 O O . MET A 1 171 ? 7.455 -11.231 14.770 1.00 83.94 171 MET A O 1
ATOM 1353 N N . ARG A 1 172 ? 6.274 -13.142 14.747 1.00 84.69 172 ARG A N 1
ATOM 1354 C CA . ARG A 1 172 ? 4.966 -12.483 14.622 1.00 84.69 172 ARG A CA 1
ATOM 1355 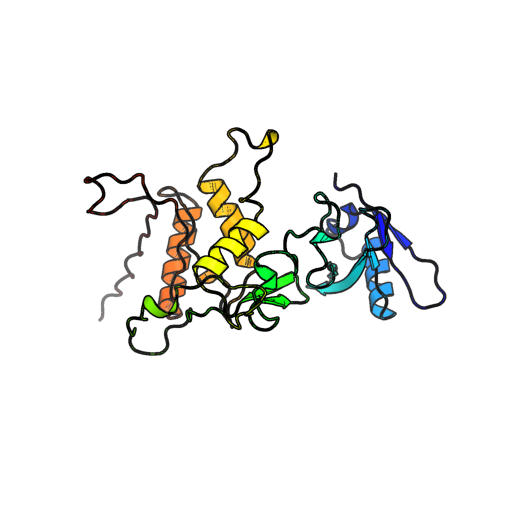C C . ARG A 1 172 ? 4.464 -11.998 15.974 1.00 84.69 172 ARG A C 1
ATOM 1357 O O . ARG A 1 172 ? 4.483 -12.733 16.951 1.00 84.69 172 ARG A O 1
ATOM 1364 N N . SER A 1 173 ? 3.995 -10.760 16.000 1.00 85.44 173 SER A N 1
ATOM 1365 C CA . SER A 1 173 ? 3.354 -10.151 17.161 1.00 85.44 173 SER A CA 1
ATOM 1366 C C . SER A 1 173 ? 2.321 -9.134 16.695 1.00 85.44 173 SER A C 1
ATOM 1368 O O . SER A 1 173 ? 2.446 -8.585 15.596 1.00 85.44 173 SER A O 1
ATOM 1370 N N . SER A 1 174 ? 1.339 -8.832 17.542 1.00 83.25 174 SER A N 1
ATOM 1371 C CA . SER A 1 174 ? 0.286 -7.857 17.239 1.00 83.25 174 SER A CA 1
ATOM 1372 C C . SER A 1 174 ? 0.857 -6.462 16.953 1.00 83.25 174 SER A C 1
ATOM 1374 O O . SER A 1 174 ? 0.353 -5.758 16.086 1.00 83.25 174 SER A O 1
ATOM 1376 N N . THR A 1 175 ? 1.970 -6.086 17.594 1.00 83.06 175 THR A N 1
ATOM 1377 C CA . THR A 1 175 ? 2.702 -4.838 17.304 1.00 83.06 175 THR A CA 1
ATOM 1378 C C . THR A 1 175 ? 3.281 -4.820 15.895 1.00 83.06 175 THR A C 1
ATOM 1380 O O . THR A 1 175 ? 3.109 -3.847 15.166 1.00 83.06 175 THR A O 1
ATOM 1383 N N . LYS A 1 176 ? 3.959 -5.898 15.476 1.00 87.69 176 LYS A N 1
ATOM 1384 C CA . LYS A 1 176 ? 4.506 -5.980 14.114 1.00 87.69 176 LYS A CA 1
ATOM 1385 C C . LYS A 1 176 ? 3.386 -6.004 13.087 1.00 87.69 176 LYS A C 1
ATOM 1387 O O . LYS A 1 176 ? 3.487 -5.306 12.084 1.00 87.69 176 LYS A O 1
ATOM 1392 N N . LEU A 1 177 ? 2.317 -6.751 13.356 1.00 87.81 177 LEU A N 1
ATOM 1393 C CA . LEU A 1 177 ? 1.113 -6.723 12.536 1.00 87.81 177 LEU A CA 1
ATOM 1394 C C . LEU A 1 177 ? 0.605 -5.283 12.397 1.00 87.81 177 LEU A C 1
ATOM 1396 O O . LEU A 1 177 ? 0.502 -4.789 11.281 1.00 87.81 177 LEU A O 1
ATOM 1400 N N . GLY A 1 178 ? 0.386 -4.577 13.509 1.00 89.75 178 GLY A N 1
ATOM 1401 C CA . GLY A 1 178 ? -0.069 -3.188 13.504 1.00 89.75 178 GLY A CA 1
ATOM 1402 C C . GLY A 1 178 ? 0.841 -2.253 12.706 1.00 89.75 178 GLY A C 1
ATOM 1403 O O . GLY A 1 178 ? 0.349 -1.475 11.891 1.00 89.75 178 GLY A O 1
ATOM 1404 N N . TYR A 1 179 ? 2.161 -2.388 12.849 1.00 90.06 179 TYR A N 1
ATOM 1405 C CA . TYR A 1 179 ? 3.132 -1.649 12.041 1.00 90.06 179 TYR A CA 1
ATOM 1406 C C . TYR A 1 179 ? 2.957 -1.907 10.536 1.00 90.06 179 TYR A C 1
ATOM 1408 O O . TYR A 1 179 ? 2.865 -0.958 9.757 1.00 90.06 179 TYR A O 1
ATOM 1416 N N . HIS A 1 180 ? 2.886 -3.173 10.112 1.00 90.38 180 HIS A N 1
ATOM 1417 C CA . HIS A 1 180 ? 2.752 -3.525 8.696 1.00 90.38 180 HIS A CA 1
ATOM 1418 C C . HIS A 1 180 ? 1.402 -3.096 8.113 1.00 90.38 180 HIS A C 1
ATOM 1420 O O . HIS A 1 180 ? 1.374 -2.536 7.015 1.00 90.38 180 HIS A O 1
ATOM 1426 N N . LEU A 1 181 ? 0.308 -3.282 8.859 1.00 91.94 181 LEU A N 1
ATOM 1427 C CA . LEU A 1 181 ? -1.023 -2.805 8.477 1.00 91.94 181 LEU A CA 1
ATOM 1428 C C . LEU A 1 181 ? -1.021 -1.285 8.287 1.00 91.94 181 LEU A C 1
ATOM 1430 O O . LEU A 1 181 ? -1.480 -0.796 7.257 1.00 91.94 181 LEU A O 1
ATOM 1434 N N . PHE A 1 182 ? -0.448 -0.535 9.235 1.00 93.38 182 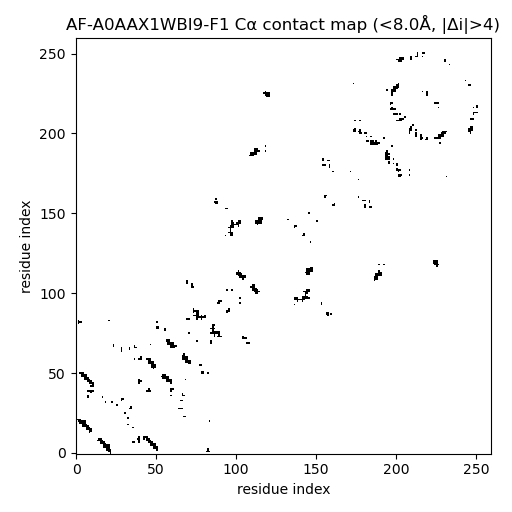PHE A N 1
ATOM 1435 C CA . PHE A 1 182 ? -0.367 0.921 9.145 1.00 93.38 182 PHE A CA 1
ATOM 1436 C C . PHE A 1 182 ? 0.474 1.374 7.944 1.00 93.38 182 PHE A C 1
ATOM 1438 O O . PHE A 1 182 ? 0.031 2.209 7.158 1.00 93.38 182 PHE A O 1
ATOM 1445 N N . LYS A 1 183 ? 1.657 0.775 7.743 1.00 92.38 183 LYS A N 1
ATOM 1446 C CA . LYS A 1 183 ? 2.522 1.072 6.589 1.00 92.38 183 LYS A CA 1
ATOM 1447 C C . LYS A 1 183 ? 1.858 0.796 5.249 1.00 92.38 183 LYS A C 1
ATOM 1449 O O . LYS A 1 183 ? 2.136 1.498 4.276 1.00 92.38 183 LYS A O 1
ATOM 1454 N N . GLN A 1 184 ? 0.992 -0.206 5.186 1.00 92.50 184 GLN A N 1
ATOM 1455 C CA . GLN A 1 184 ? 0.218 -0.472 3.985 1.00 92.50 184 GLN A CA 1
ATOM 1456 C C . GLN A 1 184 ? -0.943 0.513 3.824 1.00 92.50 184 GLN A C 1
ATOM 1458 O O . GLN A 1 184 ? -1.185 0.991 2.718 1.00 92.50 184 GLN A O 1
ATOM 1463 N N . ALA A 1 185 ? -1.608 0.891 4.916 1.00 94.88 185 ALA A N 1
ATOM 1464 C CA . ALA A 1 185 ? -2.681 1.880 4.910 1.00 94.88 185 ALA A CA 1
ATOM 1465 C C . ALA A 1 185 ? -2.224 3.278 4.457 1.00 94.88 185 ALA A C 1
ATOM 1467 O O . ALA A 1 185 ? -3.011 3.995 3.843 1.00 94.88 185 ALA A O 1
ATOM 1468 N N . GLU A 1 186 ? -0.954 3.650 4.673 1.00 94.06 186 GLU A N 1
ATOM 1469 C CA . GLU A 1 186 ? -0.358 4.889 4.131 1.00 94.06 186 GLU A CA 1
ATOM 1470 C C . GLU A 1 186 ? -0.387 4.945 2.589 1.00 94.06 186 GLU A C 1
ATOM 1472 O O . GLU A 1 186 ? -0.288 6.027 2.006 1.00 94.06 186 GLU A O 1
ATOM 1477 N N . LYS A 1 187 ? -0.514 3.787 1.929 1.00 92.44 187 LYS A N 1
ATOM 1478 C CA . LYS A 1 187 ? -0.547 3.635 0.468 1.00 92.44 187 LYS A CA 1
ATOM 1479 C C . LYS A 1 187 ? -1.945 3.338 -0.069 1.00 92.44 187 LYS A C 1
ATOM 1481 O O . LYS A 1 187 ? -2.064 3.021 -1.247 1.00 92.44 187 LYS A O 1
ATOM 1486 N N . ILE A 1 188 ? -2.986 3.383 0.760 1.00 94.69 188 ILE A N 1
ATOM 1487 C CA . ILE A 1 188 ? -4.359 3.075 0.348 1.00 94.69 188 ILE A CA 1
ATOM 1488 C C . ILE A 1 188 ? -5.230 4.308 0.557 1.00 94.69 188 ILE A C 1
ATOM 1490 O O . ILE A 1 188 ? -5.224 4.920 1.624 1.00 94.69 188 ILE A O 1
ATOM 1494 N N . GLU A 1 189 ? -6.016 4.648 -0.455 1.00 95.50 189 GLU A N 1
ATOM 1495 C CA . GLU A 1 189 ? -6.984 5.737 -0.421 1.00 95.50 189 GLU A CA 1
ATOM 1496 C C . GLU A 1 189 ? -8.370 5.214 -0.786 1.00 95.50 189 GLU A C 1
ATOM 1498 O O . GLU A 1 189 ? -8.514 4.431 -1.718 1.00 95.50 189 GLU A O 1
ATOM 1503 N N . ALA A 1 190 ? -9.394 5.670 -0.070 1.00 93.50 190 ALA A N 1
ATOM 1504 C CA . ALA A 1 190 ? -10.789 5.485 -0.439 1.00 93.50 190 ALA A CA 1
ATOM 1505 C C . ALA A 1 190 ? -11.423 6.858 -0.678 1.00 93.50 190 ALA A C 1
ATOM 1507 O O . ALA A 1 190 ? -11.651 7.650 0.246 1.00 93.50 190 ALA A O 1
ATOM 1508 N N . GLY A 1 191 ? -11.646 7.182 -1.954 1.00 89.50 191 GLY A N 1
ATOM 1509 C CA . GLY A 1 191 ? -12.035 8.528 -2.369 1.00 89.50 191 GLY A CA 1
ATOM 1510 C C . GLY A 1 191 ? -10.942 9.548 -2.034 1.00 89.50 191 GLY A C 1
ATOM 1511 O O . GLY A 1 191 ? -9.852 9.500 -2.595 1.00 89.50 191 GLY A O 1
ATOM 1512 N N . LYS A 1 192 ? -11.236 10.483 -1.122 1.00 89.12 192 LYS A N 1
ATOM 1513 C CA . LYS A 1 192 ? -10.279 11.503 -0.639 1.00 89.12 192 LYS A CA 1
ATOM 1514 C C . LYS A 1 192 ? -9.657 11.164 0.721 1.00 89.12 192 LYS A C 1
ATOM 1516 O O . LYS A 1 192 ? -8.932 11.976 1.281 1.00 89.12 192 LYS A O 1
ATOM 1521 N N . THR A 1 193 ? -9.998 10.015 1.301 1.00 93.88 193 THR A N 1
ATOM 1522 C CA . THR A 1 193 ? -9.546 9.614 2.639 1.00 93.88 193 THR A CA 1
ATOM 1523 C C . THR A 1 193 ? -8.427 8.593 2.518 1.00 93.88 193 THR A C 1
ATOM 1525 O O . THR A 1 193 ? -8.638 7.525 1.947 1.00 93.88 193 THR A O 1
ATOM 1528 N N . LYS A 1 194 ? -7.247 8.899 3.067 1.00 95.56 194 LYS A N 1
ATOM 1529 C CA . LYS A 1 194 ? -6.204 7.886 3.250 1.00 95.56 194 LYS A CA 1
ATOM 1530 C C . LYS A 1 194 ? -6.640 6.917 4.330 1.00 95.56 194 LYS A C 1
ATOM 1532 O O . LYS A 1 194 ? -7.123 7.337 5.378 1.00 95.56 194 LYS A O 1
ATOM 1537 N N . LEU A 1 195 ? -6.437 5.627 4.099 1.00 96.38 195 LEU A N 1
ATOM 1538 C CA . LEU A 1 195 ? -6.830 4.610 5.063 1.00 96.38 195 LEU A CA 1
ATOM 1539 C C . LEU A 1 195 ? -6.080 4.785 6.392 1.00 96.38 195 LEU A C 1
ATOM 1541 O O . LEU A 1 195 ? -6.673 4.606 7.449 1.00 96.38 195 LEU A O 1
ATOM 1545 N N . SER A 1 196 ? -4.816 5.219 6.355 1.00 95.75 196 SER A N 1
ATOM 1546 C CA . SER A 1 196 ? -4.027 5.535 7.556 1.00 95.75 196 SER A CA 1
ATOM 1547 C C . SER A 1 196 ? -4.640 6.620 8.446 1.00 95.75 196 SER A C 1
ATOM 1549 O O . SER A 1 196 ? -4.303 6.685 9.622 1.00 95.75 196 SER A O 1
ATOM 1551 N N . ASP A 1 197 ? -5.518 7.468 7.903 1.00 95.62 197 ASP A N 1
ATOM 1552 C CA . ASP A 1 197 ? -6.168 8.547 8.654 1.00 95.62 197 ASP A CA 1
ATOM 1553 C C . ASP A 1 197 ? -7.391 8.065 9.447 1.00 95.62 197 ASP A C 1
ATOM 1555 O O . ASP A 1 197 ? -7.917 8.817 10.264 1.00 95.62 197 ASP A O 1
ATOM 1559 N N . VAL A 1 198 ? -7.848 6.831 9.203 1.00 96.12 198 VAL A N 1
ATOM 1560 C CA . VAL A 1 198 ? -9.034 6.241 9.845 1.00 96.12 198 VAL A CA 1
ATOM 1561 C C . VAL A 1 198 ? -8.809 4.817 10.370 1.00 96.12 198 VAL A C 1
ATOM 1563 O O . VAL A 1 198 ? -9.727 4.235 10.946 1.00 96.12 198 VAL A O 1
ATOM 1566 N N . LEU A 1 199 ? -7.625 4.231 10.161 1.00 95.88 199 LEU A N 1
ATOM 1567 C CA . LEU A 1 199 ? -7.306 2.864 10.568 1.00 95.88 199 LEU A CA 1
ATOM 1568 C C . LEU A 1 199 ? -6.788 2.814 12.008 1.00 95.88 199 LEU A C 1
ATOM 1570 O O . LEU A 1 199 ? -5.733 3.366 12.317 1.00 95.88 199 LEU A O 1
ATOM 1574 N N . LEU A 1 200 ? -7.472 2.047 12.853 1.00 95.31 200 LEU A N 1
ATOM 1575 C CA . LEU A 1 200 ? -6.969 1.617 14.151 1.00 95.31 200 LEU A CA 1
ATOM 1576 C C . LEU A 1 200 ? -6.337 0.231 14.024 1.00 95.31 200 LEU A C 1
ATOM 1578 O O . LEU A 1 200 ? -6.948 -0.708 13.509 1.00 95.31 200 LEU A O 1
ATOM 1582 N N . THR A 1 201 ? -5.109 0.112 14.514 1.00 92.62 201 THR A N 1
ATOM 1583 C CA . THR A 1 201 ? -4.325 -1.132 14.505 1.00 92.62 201 THR A CA 1
ATOM 1584 C C . THR A 1 201 ? -4.180 -1.696 15.919 1.00 92.62 201 THR A C 1
ATOM 1586 O O . THR A 1 201 ? -4.332 -0.928 16.875 1.00 92.62 201 THR A O 1
ATOM 1589 N N . PRO A 1 202 ? -3.808 -2.980 16.097 1.00 89.56 202 PRO A N 1
ATOM 1590 C CA . PRO A 1 202 ? -3.533 -3.523 17.424 1.00 89.56 202 PRO A CA 1
ATOM 1591 C C . PRO A 1 202 ? -2.476 -2.687 18.152 1.00 89.56 202 PRO A C 1
ATOM 1593 O O . PRO A 1 202 ? -1.466 -2.306 17.555 1.00 89.56 202 PRO A O 1
ATOM 1596 N N . ALA A 1 203 ? -2.706 -2.408 19.433 1.00 87.56 203 ALA A N 1
ATOM 1597 C CA . ALA A 1 203 ? -1.805 -1.607 20.249 1.00 87.56 203 ALA A CA 1
ATOM 1598 C C . ALA A 1 203 ? -1.856 -2.045 21.716 1.00 87.56 203 ALA A C 1
ATOM 1600 O O . ALA A 1 203 ? -2.932 -2.262 22.267 1.00 87.56 203 ALA A O 1
ATOM 1601 N N . TYR A 1 204 ? -0.695 -2.104 22.367 1.00 83.81 204 TYR A N 1
ATOM 1602 C CA . TYR A 1 204 ? -0.625 -2.190 23.826 1.00 83.81 204 TYR A CA 1
ATOM 1603 C C . TYR A 1 204 ? -0.896 -0.826 24.465 1.00 83.81 204 TYR A C 1
ATOM 1605 O O . TYR A 1 204 ? -0.575 0.216 23.882 1.00 83.81 204 TYR A O 1
ATOM 1613 N N . THR A 1 205 ? -1.430 -0.829 25.682 1.00 80.94 205 THR A N 1
ATOM 1614 C CA . THR A 1 205 ? -1.646 0.376 26.493 1.00 80.94 205 THR A CA 1
ATOM 1615 C C . THR A 1 205 ? -0.356 1.190 26.626 1.00 80.94 205 THR A C 1
ATOM 1617 O O . THR A 1 205 ? 0.719 0.628 26.826 1.00 80.94 205 THR A O 1
ATOM 1620 N N . ASN A 1 206 ? -0.456 2.516 26.493 1.00 82.88 206 ASN A N 1
ATOM 1621 C CA . ASN A 1 206 ? 0.658 3.473 26.582 1.00 82.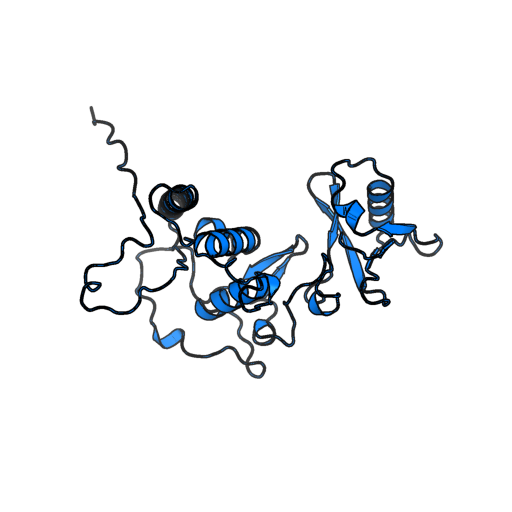88 206 ASN A CA 1
ATOM 1622 C C . ASN A 1 206 ? 1.778 3.303 25.532 1.00 82.88 206 ASN A C 1
ATOM 1624 O O . ASN A 1 206 ? 2.826 3.942 25.624 1.00 82.88 206 ASN A O 1
ATOM 1628 N N . SER A 1 207 ? 1.567 2.488 24.495 1.00 87.38 207 SER A N 1
ATOM 1629 C CA . SER A 1 207 ? 2.507 2.349 23.377 1.00 87.38 207 SER A CA 1
ATOM 1630 C C . SER A 1 207 ? 2.427 3.527 22.391 1.00 87.38 207 SER A C 1
ATOM 1632 O O . SER A 1 207 ? 1.450 4.282 22.363 1.00 87.38 207 SER A O 1
ATOM 1634 N N . SER A 1 208 ? 3.431 3.673 21.520 1.00 88.19 208 SER A N 1
ATOM 1635 C CA . SER A 1 208 ? 3.367 4.598 20.375 1.00 88.19 208 SER A CA 1
ATOM 1636 C C . SER A 1 208 ? 2.163 4.324 19.470 1.00 88.19 208 SER A C 1
ATOM 1638 O O . SER A 1 208 ? 1.538 5.274 19.002 1.00 88.19 208 SER A O 1
ATOM 1640 N N . ASP A 1 209 ? 1.800 3.054 19.275 1.00 89.00 209 ASP A N 1
ATOM 1641 C CA . ASP A 1 209 ? 0.629 2.661 18.491 1.00 89.00 209 ASP A CA 1
ATOM 1642 C C . ASP A 1 209 ? -0.680 3.095 19.170 1.00 89.00 209 ASP A C 1
ATOM 1644 O O . ASP A 1 209 ? -1.584 3.566 18.486 1.00 89.00 209 ASP A O 1
ATOM 1648 N N . SER A 1 210 ? -0.769 3.038 20.508 1.00 90.56 210 SER A N 1
ATOM 1649 C CA . SER A 1 210 ? -1.957 3.521 21.237 1.00 90.56 210 SER A CA 1
ATOM 1650 C C . SER A 1 210 ? -2.141 5.033 21.093 1.00 90.56 210 SER A C 1
ATOM 1652 O O . SER A 1 210 ? -3.236 5.495 20.789 1.00 90.56 210 SER A O 1
ATOM 1654 N N . ARG A 1 211 ? -1.047 5.805 21.178 1.00 92.62 211 ARG A N 1
ATOM 1655 C CA . ARG A 1 211 ? -1.069 7.255 20.923 1.00 92.62 211 ARG A CA 1
ATOM 1656 C C . ARG A 1 211 ? -1.489 7.567 19.487 1.00 92.62 211 ARG A C 1
ATOM 1658 O O . ARG A 1 211 ? -2.282 8.478 19.269 1.00 92.62 211 ARG A O 1
ATOM 1665 N N . ARG A 1 212 ? -0.996 6.798 18.507 1.00 93.06 212 ARG A N 1
ATOM 1666 C CA . ARG A 1 212 ? -1.420 6.916 17.103 1.00 93.06 212 ARG A CA 1
ATOM 1667 C C . ARG A 1 212 ? -2.911 6.634 16.937 1.00 93.06 212 ARG A C 1
ATOM 1669 O O . ARG A 1 212 ? -3.584 7.402 16.253 1.00 93.06 212 ARG A O 1
ATOM 1676 N N . ASN A 1 213 ? -3.425 5.583 17.573 1.00 94.56 213 ASN A N 1
ATOM 1677 C CA . ASN A 1 213 ? -4.848 5.263 17.550 1.00 94.56 213 ASN A CA 1
ATOM 1678 C C . ASN A 1 213 ? -5.681 6.415 18.135 1.00 94.56 213 ASN A C 1
ATOM 1680 O O . ASN A 1 213 ? -6.602 6.870 17.463 1.00 94.56 213 ASN A O 1
ATOM 1684 N N . SER A 1 214 ? -5.324 6.962 19.304 1.00 94.75 214 SER A N 1
ATOM 1685 C CA . SER A 1 214 ? -6.030 8.117 19.886 1.00 94.75 214 SER A CA 1
ATOM 1686 C C . SER A 1 214 ? -6.034 9.330 18.948 1.00 94.75 214 SER A C 1
ATOM 1688 O O . SER A 1 214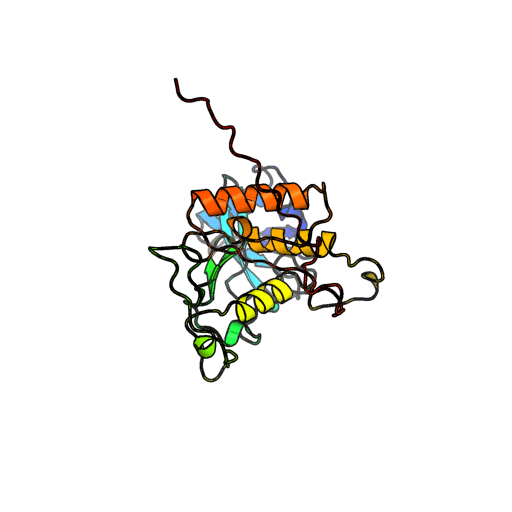 ? -7.089 9.902 18.692 1.00 94.75 214 SER A O 1
ATOM 1690 N N . MET A 1 215 ? -4.889 9.681 18.347 1.00 95.31 215 MET A N 1
ATOM 1691 C CA . MET A 1 215 ? -4.823 10.771 17.358 1.00 95.31 215 MET A CA 1
ATOM 1692 C C . MET A 1 215 ? -5.698 10.504 16.124 1.00 95.31 215 MET A C 1
ATOM 1694 O O . MET A 1 215 ? -6.311 11.425 15.588 1.00 95.31 215 MET A O 1
ATOM 1698 N N . THR A 1 216 ? -5.766 9.249 15.678 1.00 96.06 216 THR A N 1
ATOM 1699 C CA . THR A 1 216 ? -6.606 8.827 14.546 1.00 96.06 216 THR A CA 1
ATOM 1700 C C . THR A 1 216 ? -8.086 9.006 14.877 1.00 96.06 216 THR A C 1
ATOM 1702 O O . THR A 1 216 ? -8.833 9.531 14.056 1.00 96.06 216 THR A O 1
ATOM 1705 N N . VAL A 1 217 ? -8.505 8.652 16.095 1.00 95.56 217 VAL A N 1
ATOM 1706 C CA . VAL A 1 217 ? -9.882 8.858 16.566 1.00 95.56 217 VAL A CA 1
ATOM 1707 C C . VAL A 1 217 ? -10.242 10.338 16.628 1.00 95.56 217 VAL A C 1
ATOM 1709 O O . VAL A 1 217 ? -11.270 10.728 16.074 1.00 95.56 217 VAL A O 1
ATOM 1712 N N . GLU A 1 218 ? -9.391 11.176 17.223 1.00 95.00 218 GLU A N 1
ATOM 1713 C CA . GLU A 1 218 ? -9.644 12.621 17.286 1.00 95.00 218 GLU A CA 1
ATOM 1714 C C . GLU A 1 218 ? -9.731 13.239 15.885 1.00 95.00 218 GLU A C 1
ATOM 1716 O O . GLU A 1 218 ? -10.652 13.998 15.577 1.00 95.00 218 GLU A O 1
ATOM 1721 N N . ARG A 1 219 ? -8.824 12.849 14.982 1.00 93.88 219 ARG A N 1
ATOM 1722 C CA . ARG A 1 219 ? -8.840 13.315 13.594 1.00 93.88 219 ARG A CA 1
ATOM 1723 C C . ARG A 1 219 ? -10.097 12.870 12.848 1.00 93.88 219 ARG A C 1
ATOM 1725 O O . ARG A 1 219 ? -10.711 13.687 12.160 1.00 93.88 219 ARG A O 1
ATOM 1732 N N . ALA A 1 220 ? -10.486 11.604 12.972 1.00 92.44 220 ALA A N 1
ATOM 1733 C CA . ALA A 1 220 ? -11.684 11.077 12.329 1.00 92.44 220 ALA A CA 1
ATOM 1734 C C . ALA A 1 220 ? -12.948 11.775 12.852 1.00 92.44 220 ALA A C 1
ATOM 1736 O O . ALA A 1 220 ? -13.831 12.111 12.066 1.00 92.44 220 ALA A O 1
ATOM 1737 N N . LYS A 1 221 ? -13.003 12.082 14.153 1.00 90.94 221 LYS A N 1
ATOM 1738 C CA . LYS A 1 221 ? -14.097 12.840 14.772 1.00 90.94 221 LYS A CA 1
ATOM 1739 C C . LYS A 1 221 ? -14.221 14.246 14.185 1.00 90.94 221 LYS A C 1
ATOM 1741 O O . LYS A 1 221 ? -15.309 14.620 13.751 1.00 90.94 221 LYS A O 1
ATOM 1746 N N . VAL A 1 222 ? -13.118 14.998 14.111 1.00 92.94 222 VAL A N 1
ATOM 1747 C CA . VAL A 1 222 ? -13.090 16.349 13.513 1.00 92.94 222 VAL A CA 1
ATOM 1748 C C . VAL A 1 222 ? -13.536 16.315 12.049 1.00 92.94 222 VAL A C 1
ATOM 1750 O O . VAL A 1 222 ? -14.335 17.147 11.622 1.00 92.94 222 VAL A O 1
ATOM 1753 N N . ASN A 1 223 ? -13.080 15.317 11.293 1.00 91.56 223 ASN A N 1
ATOM 1754 C CA . ASN A 1 223 ? -13.380 15.184 9.868 1.00 91.56 223 ASN A CA 1
ATOM 1755 C C . ASN A 1 223 ? -14.698 14.455 9.566 1.00 91.56 223 ASN A C 1
ATOM 1757 O O . ASN A 1 223 ? -15.005 14.256 8.394 1.00 91.56 223 ASN A O 1
ATOM 1761 N N . LYS A 1 224 ? -15.467 14.048 10.587 1.00 91.19 224 LYS A N 1
ATOM 1762 C CA . LYS A 1 224 ? -16.707 13.259 10.451 1.00 91.19 224 LYS A CA 1
ATOM 1763 C C . LYS A 1 224 ? -16.511 11.985 9.616 1.00 91.19 224 LYS A C 1
ATOM 1765 O O . LYS A 1 224 ? -17.291 11.671 8.717 1.00 91.19 224 LYS A O 1
ATOM 1770 N N . GLN A 1 225 ? -15.454 11.244 9.927 1.00 92.56 225 GLN A N 1
ATOM 1771 C CA . GLN A 1 225 ? -15.084 9.999 9.266 1.00 92.56 225 GLN A CA 1
ATOM 1772 C C . GLN A 1 225 ? -15.393 8.785 10.143 1.00 92.56 225 GLN A C 1
ATOM 1774 O O . GLN A 1 225 ? -15.264 8.817 11.366 1.00 92.56 225 GLN A O 1
ATOM 1779 N N . ARG A 1 226 ? -15.775 7.685 9.498 1.00 91.94 226 ARG A N 1
ATOM 1780 C CA . ARG A 1 226 ? -15.907 6.368 10.113 1.00 91.94 226 ARG A CA 1
ATOM 1781 C C . ARG A 1 226 ? -14.525 5.742 10.273 1.00 91.94 226 ARG A C 1
ATOM 1783 O O . ARG A 1 226 ? -13.698 5.817 9.366 1.00 91.94 226 ARG A O 1
ATOM 1790 N N . LEU A 1 227 ? -14.311 5.096 11.412 1.00 94.25 227 LEU A N 1
ATOM 1791 C CA . LEU A 1 227 ? -13.085 4.364 11.706 1.00 94.25 227 LEU A CA 1
ATOM 1792 C C . LEU A 1 227 ? -13.130 2.966 11.084 1.00 94.25 227 LEU A C 1
ATOM 1794 O O . LEU A 1 227 ? -14.178 2.321 11.047 1.00 94.25 227 LEU A O 1
ATOM 1798 N N . VAL A 1 228 ? -11.971 2.488 10.642 1.00 93.75 228 VAL A N 1
ATOM 1799 C CA . VAL A 1 228 ? -11.732 1.087 10.287 1.00 93.75 228 VAL A CA 1
ATOM 1800 C C . VAL A 1 228 ? -10.878 0.492 11.393 1.00 93.75 228 VAL A C 1
ATOM 1802 O O . VAL A 1 228 ? -9.839 1.047 11.734 1.00 93.75 228 VAL A O 1
ATOM 1805 N N . VAL A 1 229 ? -11.297 -0.629 11.967 1.00 92.31 229 VAL A N 1
ATOM 1806 C CA . VAL A 1 229 ? -10.592 -1.252 13.091 1.00 92.31 229 VAL A CA 1
ATOM 1807 C C . VAL A 1 229 ? -10.155 -2.648 12.689 1.00 92.31 229 VAL A C 1
ATOM 1809 O O . VAL A 1 229 ? -10.983 -3.462 12.288 1.00 92.31 229 VAL A O 1
ATOM 1812 N N . ILE A 1 230 ? -8.858 -2.927 12.804 1.00 89.94 230 ILE A N 1
ATOM 1813 C CA . ILE A 1 230 ? -8.304 -4.269 12.618 1.00 89.94 230 ILE A CA 1
ATOM 1814 C C . ILE A 1 230 ? -7.603 -4.656 13.915 1.00 89.94 230 ILE A C 1
ATOM 1816 O O . ILE A 1 230 ? -6.598 -4.053 14.287 1.00 89.94 230 ILE A O 1
ATOM 1820 N N . ALA A 1 231 ? -8.131 -5.665 14.604 1.00 84.88 231 ALA A N 1
ATOM 1821 C CA . ALA A 1 231 ? -7.521 -6.212 15.806 1.00 84.88 231 ALA A CA 1
ATOM 1822 C C . ALA A 1 231 ? -7.824 -7.696 15.984 1.00 84.88 231 ALA A C 1
ATOM 1824 O O . ALA A 1 231 ? -8.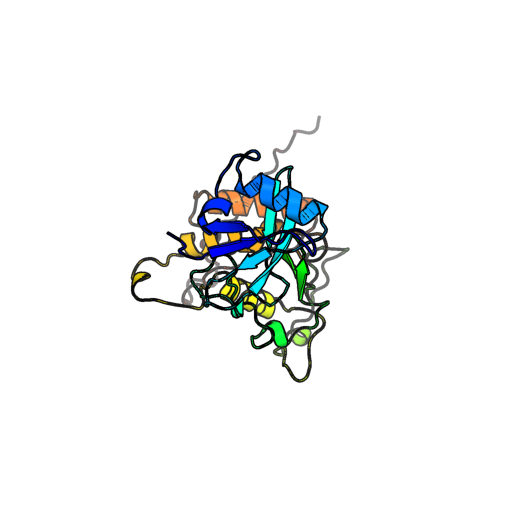779 -8.228 15.423 1.00 84.88 231 ALA A O 1
ATOM 1825 N N . GLU A 1 232 ? -6.992 -8.354 16.788 1.00 79.00 232 GLU A N 1
ATOM 1826 C CA . GLU A 1 232 ? -7.243 -9.720 17.231 1.00 79.00 232 GLU A CA 1
ATOM 1827 C C . GLU A 1 232 ? -8.470 -9.743 18.144 1.00 79.00 232 GLU A C 1
ATOM 1829 O O . GLU A 1 232 ? -8.479 -9.123 19.214 1.00 79.00 232 GLU A O 1
ATOM 1834 N N . LEU A 1 233 ? -9.488 -10.499 17.740 1.00 74.69 233 LEU A N 1
ATOM 1835 C CA . LEU A 1 233 ? -10.589 -10.849 18.627 1.00 74.69 233 LEU A CA 1
ATOM 1836 C C . LEU A 1 233 ? -10.027 -11.675 19.788 1.00 74.69 233 LEU A C 1
ATOM 1838 O O . LEU A 1 233 ? -9.161 -12.533 19.590 1.00 74.69 233 LEU A O 1
ATOM 1842 N N . ALA A 1 234 ? -10.476 -11.411 21.017 1.00 66.00 234 ALA A N 1
ATOM 1843 C CA . ALA A 1 234 ? -10.097 -12.307 22.099 1.00 66.00 234 ALA A CA 1
ATOM 1844 C C . ALA A 1 234 ? -10.675 -13.693 21.859 1.00 66.00 234 ALA A C 1
ATOM 1846 O O . ALA A 1 234 ? -11.735 -13.852 21.250 1.00 66.00 234 ALA A O 1
ATOM 1847 N N . LYS A 1 235 ? -9.976 -14.697 22.394 1.00 64.81 235 LYS A N 1
ATOM 1848 C CA . LYS A 1 235 ? -10.565 -16.017 22.560 1.00 64.81 235 LYS A CA 1
ATOM 1849 C C . LYS A 1 235 ? -11.861 -15.826 23.338 1.00 64.81 235 LYS A C 1
ATOM 1851 O O . LYS A 1 235 ? -11.846 -15.165 24.374 1.00 64.81 235 LYS A O 1
ATOM 1856 N N . PHE A 1 236 ? -12.955 -16.353 22.803 1.00 65.44 236 PHE A N 1
ATOM 1857 C CA . PHE A 1 236 ? -14.253 -16.249 23.447 1.00 65.44 236 PHE A CA 1
ATOM 1858 C C . PHE A 1 236 ? -14.156 -16.719 24.907 1.00 65.44 236 PHE A C 1
ATOM 1860 O O . PHE A 1 236 ? -13.569 -17.763 25.196 1.00 65.44 236 PHE A O 1
ATOM 1867 N N . SER A 1 237 ? -14.693 -15.902 25.805 1.00 67.00 237 SER A N 1
ATOM 1868 C CA . SER A 1 237 ? -14.897 -16.194 27.219 1.00 67.00 237 SER A CA 1
ATOM 1869 C C . SER A 1 237 ? -16.129 -15.417 27.651 1.00 67.00 237 SER A C 1
ATOM 1871 O O . SER A 1 237 ? -16.296 -14.266 27.240 1.00 67.00 237 SER A O 1
ATOM 1873 N N . GLU A 1 238 ? -16.956 -16.017 28.497 1.00 73.50 238 GLU A N 1
ATOM 1874 C CA . GLU A 1 238 ? -18.126 -15.354 29.082 1.00 73.50 238 GLU A CA 1
ATOM 1875 C C . GLU A 1 238 ? -17.730 -14.070 29.836 1.00 73.50 238 GLU A C 1
ATOM 1877 O O . GLU A 1 238 ? -18.462 -13.085 29.815 1.00 73.50 238 GLU A O 1
ATOM 1882 N N . ASN A 1 239 ? -16.502 -14.014 30.368 1.00 63.97 239 ASN A N 1
ATOM 1883 C CA . ASN A 1 239 ? -15.939 -12.845 31.056 1.00 63.97 239 ASN A CA 1
ATOM 1884 C C . ASN A 1 239 ? -15.702 -11.622 30.145 1.00 63.97 239 ASN A C 1
ATOM 1886 O O . ASN A 1 239 ? -15.337 -10.558 30.640 1.00 63.97 239 ASN A O 1
ATOM 1890 N N . TYR A 1 240 ? -15.822 -11.763 28.820 1.00 58.19 240 TYR A N 1
ATOM 1891 C CA . TYR A 1 240 ? -15.566 -10.688 27.851 1.00 58.19 240 TYR A CA 1
ATOM 1892 C C . TYR A 1 240 ? -16.836 -10.037 27.298 1.00 58.19 240 TYR A C 1
ATOM 1894 O O . TYR A 1 240 ? -16.735 -9.204 26.395 1.00 58.19 240 TYR A O 1
ATOM 1902 N N . MET A 1 241 ? -18.009 -10.366 27.850 1.00 58.34 241 MET A N 1
ATOM 1903 C CA . MET A 1 241 ? -19.270 -9.697 27.506 1.00 58.34 241 MET A CA 1
ATOM 1904 C C . MET A 1 241 ? -19.230 -8.185 27.811 1.00 58.34 241 MET A C 1
ATOM 1906 O O . MET A 1 241 ? -19.865 -7.416 27.095 1.00 58.34 241 MET A O 1
ATOM 1910 N N . ASP A 1 242 ? -18.394 -7.753 28.768 1.00 58.28 242 ASP A N 1
ATOM 1911 C CA . ASP A 1 242 ? -18.226 -6.342 29.168 1.00 58.28 242 ASP A CA 1
ATOM 1912 C C . ASP A 1 242 ? -17.080 -5.599 28.438 1.00 58.28 242 ASP A C 1
ATOM 1914 O O . ASP A 1 242 ? -16.782 -4.441 28.733 1.00 58.28 242 ASP A O 1
ATOM 1918 N N . GLY A 1 243 ? -16.447 -6.231 27.441 1.00 52.19 243 GLY A N 1
ATOM 1919 C CA . GLY A 1 243 ? -15.457 -5.597 26.563 1.00 52.19 243 GLY A CA 1
ATOM 1920 C C . GLY A 1 243 ? -13.988 -5.870 26.912 1.00 52.19 243 GLY A C 1
ATOM 1921 O O . GLY A 1 243 ? -13.600 -6.164 28.039 1.00 52.19 243 GLY A O 1
ATOM 1922 N N . LEU A 1 244 ? -13.129 -5.794 25.890 1.00 52.41 244 LEU A N 1
ATOM 1923 C CA . LEU A 1 244 ? -11.703 -6.121 25.974 1.00 52.41 244 LEU A CA 1
ATOM 1924 C C . LEU A 1 244 ? -10.840 -4.871 25.841 1.00 52.41 244 LEU A C 1
ATOM 1926 O O . LEU A 1 244 ? -10.904 -4.160 24.840 1.00 52.41 244 LEU A O 1
ATOM 1930 N N . ASN A 1 245 ? -9.918 -4.684 26.783 1.00 55.53 245 ASN A N 1
ATOM 1931 C CA . ASN A 1 245 ? -8.918 -3.614 26.767 1.00 55.53 245 ASN A CA 1
ATOM 1932 C C . ASN A 1 245 ? -7.758 -3.906 25.777 1.00 55.53 245 ASN A C 1
ATOM 1934 O O . ASN A 1 245 ? -6.584 -3.822 26.125 1.00 55.53 245 ASN A O 1
ATOM 1938 N N . ARG A 1 246 ? -8.076 -4.350 24.551 1.00 53.47 246 ARG A N 1
ATOM 1939 C CA . ARG A 1 246 ? -7.103 -4.703 23.487 1.00 53.47 246 ARG A CA 1
ATOM 1940 C C . ARG A 1 246 ? -6.942 -3.623 22.414 1.00 53.47 246 ARG A C 1
ATOM 1942 O O . ARG A 1 246 ? -6.040 -3.697 21.585 1.00 53.47 246 ARG A O 1
ATOM 1949 N N . LEU A 1 247 ? -7.813 -2.621 22.448 1.00 56.06 247 LEU A N 1
ATOM 1950 C CA . LEU A 1 247 ? -7.754 -1.397 21.657 1.00 56.06 247 LEU A CA 1
ATOM 1951 C C . LEU A 1 247 ? -8.053 -0.230 22.604 1.00 56.06 247 LEU A C 1
ATOM 1953 O O . LEU A 1 247 ? -9.156 0.312 22.565 1.00 56.06 247 LEU A O 1
ATOM 1957 N N . PRO A 1 248 ? -7.126 0.128 23.510 1.00 55.16 248 PRO A N 1
ATOM 1958 C CA . PRO A 1 248 ? -7.342 1.261 24.393 1.00 55.16 248 PRO A CA 1
ATOM 1959 C C . PRO A 1 248 ? -7.431 2.527 23.537 1.00 55.16 248 PRO A C 1
ATOM 1961 O O . PRO A 1 248 ? -6.433 3.001 22.994 1.00 55.16 248 PRO A O 1
ATOM 1964 N N . VAL A 1 249 ? -8.647 3.043 23.386 1.00 46.72 249 VAL A N 1
ATOM 1965 C CA . VAL A 1 249 ? -8.915 4.347 22.789 1.00 46.72 249 VAL A CA 1
ATOM 1966 C C . VAL A 1 249 ? -9.200 5.286 23.947 1.00 46.72 249 VAL A C 1
ATOM 1968 O O . VAL A 1 249 ? -10.295 5.294 24.502 1.00 46.72 249 VAL A O 1
ATOM 1971 N N . THR A 1 250 ? -8.202 6.061 24.349 1.00 50.28 250 THR A N 1
ATOM 1972 C CA . THR A 1 250 ? -8.432 7.170 25.271 1.00 50.28 250 THR A CA 1
ATOM 1973 C C . THR A 1 250 ? -8.848 8.379 24.444 1.00 50.28 250 THR A C 1
ATOM 1975 O O . THR A 1 250 ? -8.073 8.884 23.632 1.00 50.28 250 THR A O 1
ATOM 1978 N N . CYS A 1 251 ? -10.093 8.819 24.614 1.00 39.88 251 CYS A N 1
ATOM 1979 C CA . CYS A 1 251 ? -10.515 10.136 24.152 1.00 39.88 251 CYS A CA 1
ATOM 1980 C C . CYS A 1 251 ? -9.950 11.134 25.166 1.00 39.88 251 CYS A C 1
ATOM 1982 O O . CYS A 1 251 ? -10.260 11.039 26.357 1.00 39.88 251 CYS A O 1
ATOM 1984 N N . SER A 1 252 ? -9.061 12.028 24.737 1.00 40.19 252 SER A N 1
ATOM 1985 C CA . SER A 1 252 ? -8.573 13.073 25.636 1.00 40.19 252 SER A CA 1
ATOM 1986 C C . SER A 1 252 ? -9.759 13.970 25.996 1.00 40.19 252 SER A C 1
ATOM 1988 O O . SER A 1 252 ? -10.466 14.409 25.084 1.00 40.19 252 SER A O 1
ATOM 1990 N N . PRO A 1 253 ? -10.020 14.255 27.285 1.00 38.81 253 PRO A N 1
ATOM 1991 C CA . PRO A 1 253 ? -11.060 15.206 27.634 1.00 38.81 253 PRO A CA 1
ATOM 1992 C C . PRO A 1 253 ? -10.703 16.548 26.993 1.00 38.81 253 PRO A C 1
ATOM 1994 O O . PRO A 1 253 ? -9.607 17.075 27.191 1.00 38.81 253 PRO A O 1
ATOM 1997 N N . LEU A 1 254 ? -11.618 17.062 26.167 1.00 39.47 254 LEU A N 1
ATOM 1998 C CA . LEU A 1 254 ? -11.535 18.415 25.635 1.00 39.47 254 LEU A CA 1
ATOM 1999 C C . LEU A 1 254 ? -11.330 19.349 26.826 1.00 39.47 254 LEU A C 1
ATOM 2001 O O . LEU A 1 254 ? -12.123 19.319 27.766 1.00 39.47 254 LEU A O 1
ATOM 2005 N N . ILE A 1 255 ? -10.261 20.145 26.789 1.00 39.41 255 ILE A N 1
ATOM 2006 C CA . ILE A 1 255 ? -10.035 21.219 27.753 1.00 39.41 255 ILE A CA 1
ATOM 2007 C C . ILE A 1 255 ? -11.283 22.100 27.697 1.00 39.41 255 ILE A C 1
ATOM 2009 O O . ILE A 1 255 ? -11.507 22.818 26.723 1.00 39.41 255 ILE A O 1
ATOM 2013 N N . SER A 1 256 ? -12.134 21.988 28.715 1.00 36.78 256 SER A N 1
ATOM 2014 C CA . SER A 1 256 ? -13.260 22.882 28.906 1.00 36.78 256 SER A CA 1
ATOM 2015 C C . SER A 1 256 ? -12.668 24.246 29.225 1.00 36.78 256 SER A C 1
ATOM 2017 O O . SER A 1 256 ? -12.231 24.492 30.349 1.00 36.78 256 SER A O 1
ATOM 2019 N N . THR A 1 257 ? -12.602 25.131 28.238 1.00 36.78 257 THR A N 1
ATOM 2020 C CA . THR A 1 257 ? -12.399 26.549 28.521 1.00 36.78 257 THR A CA 1
ATOM 2021 C C . THR A 1 257 ? -13.585 27.008 29.371 1.00 36.78 257 THR A C 1
ATOM 2023 O O . THR A 1 257 ? -14.728 26.811 28.935 1.00 36.78 257 THR A O 1
ATOM 2026 N N . PRO A 1 258 ? -13.370 27.577 30.569 1.00 34.62 258 PRO A N 1
ATOM 2027 C CA . PRO A 1 258 ? -14.461 28.156 31.331 1.00 34.62 258 PRO A CA 1
ATOM 2028 C C . PRO A 1 258 ? -15.041 29.303 30.502 1.00 34.62 258 PRO A C 1
ATOM 2030 O O . PRO A 1 258 ? -14.307 30.168 30.024 1.00 34.62 258 PRO A O 1
ATOM 2033 N N . ARG A 1 259 ? -16.354 29.267 30.267 1.00 35.16 259 ARG A N 1
ATOM 2034 C CA . ARG A 1 259 ? -17.066 30.425 29.728 1.00 35.16 259 ARG A CA 1
ATOM 2035 C C . ARG A 1 259 ? -17.012 31.522 30.794 1.00 35.16 259 ARG A C 1
ATOM 2037 O O . ARG A 1 259 ? -17.437 31.268 31.920 1.00 35.16 259 ARG A O 1
ATOM 2044 N N . CYS A 1 260 ? -16.465 32.678 30.433 1.00 38.84 260 CYS A N 1
ATOM 2045 C CA . CYS A 1 260 ? -16.803 33.943 31.079 1.00 38.84 260 CYS A CA 1
ATOM 2046 C C . CYS A 1 260 ? -18.183 34.397 30.598 1.00 38.84 260 CYS A C 1
ATOM 2048 O O . CYS A 1 260 ? -18.512 34.103 29.422 1.00 38.84 260 CYS A O 1
#

Organism: NCBI:txid1812935

Radius of gyration: 22.09 Å; Cα contacts (8 Å, |Δi|>4): 404; chains: 1; bounding box: 53×55×62 Å

Solvent-accessible surface area (backbone atoms only — not comparable to full-atom values): 15252 Å² total; per-residue (Å²): 131,63,88,32,46,34,40,39,34,40,50,99,84,47,83,62,49,78,43,60,52,60,63,78,70,56,88,66,68,82,39,74,66,36,52,50,42,48,50,12,43,78,47,74,35,43,30,26,39,37,61,71,78,48,83,43,65,26,46,58,42,82,54,94,92,32,67,42,80,37,64,52,80,68,49,17,57,77,39,37,84,79,40,91,57,33,33,76,54,27,68,88,39,81,61,34,10,37,34,68,78,9,53,31,68,41,91,90,67,35,33,40,36,32,53,74,62,75,48,65,61,85,69,81,88,70,86,73,72,71,77,85,67,79,70,80,68,34,71,93,55,56,27,70,46,35,45,75,67,51,49,50,54,49,53,36,47,72,60,46,71,78,59,85,56,80,90,49,66,92,62,78,45,60,60,58,50,22,51,45,53,45,63,51,22,72,35,27,27,45,85,92,41,49,38,48,54,29,49,34,50,32,28,56,82,92,33,73,53,22,54,50,35,27,53,26,52,56,49,16,60,77,68,40,37,53,74,46,78,52,68,84,76,73,81,88,52,84,88,48,79,86,61,72,89,56,64,58,67,63,77,78,77,76,81,76,74,79,82,126